Protein AF-X1JS27-F1 (afdb_monomer)

Radius of gyration: 19.27 Å; Cα contacts (8 Å, |Δi|>4): 411; chains: 1; bounding box: 50×34×57 Å

Foldseek 3Di:
DDAAEDDDDDALLPVLVPAAFQAAQEEEEEAADAQDDDPPDPPHARHPDDPVVNLVSLLSNLLSVLGNHHAFAKYKYWFAWDWDWDDDVPDDIDIDTRPVVVSNVVSNVVSPWDWPDKAKEQQDDDDPPPPDFDFDPPDDDTGDDDPRTIITTMIGHHDDDPDDDPVVLPLLDDPPVRVVQLPDSYHHDHADPPDPFPDDGDLVVLLSVCSVGHGAAGEYEYSHCGPVSNSVSCRVSNYHYD

Solvent-accessible surface area (backbone atoms only — not comparable to full-atom values): 14263 Å² total; per-residue (Å²): 129,94,58,57,73,50,88,84,91,75,60,47,79,59,60,54,73,75,53,56,64,55,64,28,42,24,35,52,38,41,68,67,55,80,62,75,58,83,88,85,56,93,88,50,76,22,41,93,60,55,74,64,59,42,51,53,53,48,44,53,44,53,46,50,51,55,48,26,34,26,38,44,25,41,40,36,42,45,44,49,62,43,80,47,71,52,83,51,94,95,52,79,76,47,71,50,74,47,59,46,55,57,55,50,50,53,45,46,44,72,73,56,35,42,79,76,52,61,33,39,38,31,52,65,86,69,79,89,71,64,87,73,77,52,60,44,73,96,54,78,87,52,63,54,85,80,82,64,47,36,34,37,38,34,32,29,37,67,63,74,56,92,68,78,58,78,88,75,49,75,91,57,81,67,58,69,69,59,45,59,64,65,72,42,57,64,42,80,52,66,70,60,79,90,63,94,49,96,83,61,77,32,64,66,58,54,43,53,51,47,61,76,53,47,53,71,70,37,33,37,38,30,83,48,49,82,84,38,54,60,44,55,39,22,56,77,60,41,16,21,20,65

Nearest PDB structures (foldseek):
  2zie-assembly1_B  TM=9.085E-01  e=1.751E-21  Thermus thermophilus
  8s9o-assembly1_B  TM=8.284E-01  e=9.661E-15  Adineta vaga
  8s9m-assembly1_A-2  TM=7.606E-01  e=1.984E-15  Adineta vaga
  8s9n-assembly1_A-2  TM=8.343E-01  e=4.998E-14  Adineta vaga
  8s9o-assembly1_A  TM=7.900E-01  e=4.164E-14  Adineta vaga

Structure (mmCIF, N/CA/C/O backbone):
data_AF-X1JS27-F1
#
_entry.id   AF-X1JS27-F1
#
loop_
_atom_site.group_PDB
_atom_site.id
_atom_site.type_symbol
_atom_site.label_atom_id
_atom_site.label_alt_id
_atom_site.label_comp_id
_atom_site.label_asym_id
_atom_site.label_entity_id
_atom_site.label_seq_id
_atom_site.pdbx_PDB_ins_code
_atom_site.Cartn_x
_atom_site.Cartn_y
_atom_site.Cartn_z
_atom_site.occupancy
_atom_site.B_iso_or_equiv
_atom_site.auth_seq_id
_atom_site.auth_comp_id
_atom_site.auth_asym_id
_atom_site.auth_atom_id
_atom_site.pdbx_PDB_model_num
ATOM 1 N N . MET A 1 1 ? -17.469 14.643 12.486 1.00 64.81 1 MET A N 1
ATOM 2 C CA . MET A 1 1 ? -16.502 14.214 13.523 1.00 64.81 1 MET A CA 1
ATOM 3 C C . MET A 1 1 ? -15.175 14.903 13.212 1.00 64.81 1 MET A C 1
ATOM 5 O O . MET A 1 1 ? -14.890 15.084 12.035 1.00 64.81 1 MET A O 1
ATOM 9 N N . ILE A 1 2 ? -14.395 15.368 14.192 1.00 80.94 2 ILE A N 1
ATOM 10 C CA . ILE A 1 2 ? -13.076 15.959 13.892 1.00 80.94 2 ILE A CA 1
ATOM 11 C C . ILE A 1 2 ? -12.053 14.819 13.845 1.00 80.94 2 ILE A C 1
ATOM 13 O O . ILE A 1 2 ? -11.751 14.226 14.872 1.00 80.94 2 ILE A O 1
ATOM 17 N N . THR A 1 3 ? -11.554 14.494 12.652 1.00 93.50 3 THR A N 1
ATOM 18 C CA . THR A 1 3 ? -10.474 13.513 12.437 1.00 93.50 3 THR A CA 1
ATOM 19 C C . THR A 1 3 ? -9.102 14.168 12.517 1.00 93.50 3 THR A C 1
ATOM 21 O O . THR A 1 3 ? -8.938 15.283 12.010 1.00 93.50 3 THR A O 1
ATOM 24 N N . LYS A 1 4 ? -8.094 13.444 13.001 1.00 96.31 4 LYS A N 1
ATOM 25 C CA . LYS A 1 4 ? -6.694 13.880 12.993 1.00 96.31 4 LYS A CA 1
ATOM 26 C C . LYS A 1 4 ? -5.958 13.324 11.768 1.00 96.31 4 LYS A C 1
ATOM 28 O O . LYS A 1 4 ? -5.965 12.119 11.547 1.00 96.31 4 LYS A O 1
ATOM 33 N N . GLN A 1 5 ? -5.312 14.201 10.999 1.00 97.56 5 GLN A N 1
ATOM 34 C CA . GLN A 1 5 ? -4.371 13.821 9.937 1.00 97.56 5 GLN A CA 1
ATOM 35 C C . GLN A 1 5 ? -2.970 14.226 10.392 1.00 97.56 5 GLN A C 1
ATOM 37 O O . GLN A 1 5 ? -2.737 15.401 10.674 1.00 97.56 5 GLN A O 1
ATOM 42 N N . THR A 1 6 ? -2.071 13.260 10.527 1.00 96.50 6 THR A N 1
ATOM 43 C CA . THR A 1 6 ? -0.691 13.476 10.969 1.00 96.50 6 THR A CA 1
ATOM 44 C C . THR A 1 6 ? 0.223 13.216 9.786 1.00 96.50 6 THR A C 1
ATOM 46 O O . THR A 1 6 ? 0.105 12.177 9.167 1.00 96.50 6 THR A O 1
ATOM 49 N N . HIS A 1 7 ? 1.115 14.149 9.468 1.00 94.62 7 HIS A N 1
ATOM 50 C CA . HIS A 1 7 ? 2.134 13.965 8.438 1.00 94.62 7 HIS A CA 1
ATOM 51 C C . HIS A 1 7 ? 3.502 14.134 9.093 1.00 94.62 7 HIS A C 1
ATOM 53 O O . HIS A 1 7 ? 3.751 15.152 9.744 1.00 94.62 7 HIS A O 1
ATOM 59 N N . LYS A 1 8 ? 4.365 13.128 8.944 1.00 93.75 8 LYS A N 1
ATOM 60 C CA . LYS A 1 8 ? 5.753 13.152 9.411 1.00 93.75 8 LYS A CA 1
ATOM 61 C C . LYS A 1 8 ? 6.694 13.100 8.211 1.00 93.75 8 LYS A C 1
ATOM 63 O O . LYS A 1 8 ? 6.491 12.295 7.310 1.00 93.75 8 LYS A O 1
ATOM 68 N N . ILE A 1 9 ? 7.715 13.953 8.218 1.00 92.62 9 ILE A N 1
ATOM 69 C CA . ILE A 1 9 ? 8.725 14.030 7.157 1.00 92.62 9 ILE A CA 1
ATOM 70 C C . ILE A 1 9 ? 9.995 13.350 7.666 1.00 92.62 9 ILE A C 1
ATOM 72 O O . ILE A 1 9 ? 10.559 13.785 8.669 1.00 92.62 9 ILE A O 1
ATOM 76 N N . GLY A 1 10 ? 10.437 12.294 6.988 1.00 92.06 10 GLY A N 1
ATOM 77 C CA . GLY A 1 10 ? 11.636 11.540 7.348 1.00 92.06 10 GLY A CA 1
ATOM 78 C C . GLY A 1 10 ? 11.621 10.123 6.779 1.00 92.06 10 GLY A C 1
ATOM 79 O O . GLY A 1 10 ? 10.736 9.770 6.003 1.00 92.06 10 GLY A O 1
ATOM 80 N N . ASP A 1 11 ? 12.607 9.320 7.175 1.00 92.00 11 ASP A N 1
ATOM 81 C CA . ASP A 1 11 ? 12.698 7.910 6.792 1.00 92.00 11 ASP A CA 1
ATOM 82 C C . ASP A 1 11 ? 11.665 7.076 7.565 1.00 92.00 11 ASP A C 1
ATOM 84 O O . ASP A 1 11 ? 11.677 7.026 8.800 1.00 92.00 11 ASP A O 1
ATOM 88 N N . SER A 1 12 ? 10.787 6.388 6.837 1.00 93.19 12 SER A N 1
ATOM 89 C CA . SER A 1 12 ? 9.766 5.505 7.404 1.00 93.19 12 SER A CA 1
ATOM 90 C C . SER A 1 12 ? 10.360 4.402 8.285 1.00 93.19 12 SER A C 1
ATOM 92 O O . SER A 1 12 ? 9.751 4.063 9.298 1.00 93.19 12 SER A O 1
ATOM 94 N N . LYS A 1 13 ? 11.581 3.916 8.004 1.00 90.19 13 LYS A N 1
ATOM 95 C CA . LYS A 1 13 ? 12.293 2.941 8.859 1.00 90.19 13 LYS A CA 1
ATOM 96 C C . LYS A 1 13 ? 12.565 3.467 10.271 1.00 90.19 13 LYS A C 1
ATOM 98 O O . LYS A 1 13 ? 12.729 2.682 11.205 1.00 90.19 13 LYS A O 1
ATOM 103 N N . ILE A 1 14 ? 12.643 4.788 10.428 1.00 93.56 14 ILE A N 1
ATOM 104 C CA . ILE A 1 14 ? 12.868 5.459 11.711 1.00 93.56 14 ILE A CA 1
ATOM 105 C C . ILE A 1 14 ? 11.526 5.871 12.313 1.00 93.56 14 ILE A C 1
ATOM 107 O O . ILE A 1 14 ? 11.218 5.510 13.446 1.00 93.56 14 ILE A O 1
ATOM 111 N N . LEU A 1 15 ? 10.704 6.584 11.540 1.00 94.44 15 LEU A N 1
ATOM 112 C CA . LEU A 1 15 ? 9.468 7.199 12.025 1.00 94.44 15 LEU A CA 1
ATOM 113 C C . LEU A 1 15 ? 8.419 6.181 12.481 1.00 94.44 15 LEU A C 1
ATOM 115 O O . LEU A 1 15 ? 7.637 6.474 13.389 1.00 94.44 15 LEU A O 1
ATOM 119 N N . MET A 1 16 ? 8.383 4.995 11.866 1.00 94.06 16 MET A N 1
ATOM 120 C CA . MET A 1 16 ? 7.424 3.956 12.242 1.00 94.06 16 MET A CA 1
ATOM 121 C C . MET A 1 16 ? 7.687 3.381 13.635 1.00 94.06 16 MET A C 1
ATOM 123 O O . MET A 1 16 ? 6.733 2.998 14.304 1.00 94.06 16 MET A O 1
ATOM 127 N N . LYS A 1 17 ? 8.933 3.424 14.124 1.00 92.56 17 LYS A N 1
ATOM 128 C CA . LYS A 1 17 ? 9.298 2.950 15.472 1.00 92.56 17 LYS A CA 1
ATOM 129 C C . LYS A 1 17 ? 8.739 3.825 16.595 1.00 92.56 17 LYS A C 1
ATOM 131 O O . LYS A 1 17 ? 8.756 3.437 17.757 1.00 92.56 17 LYS A O 1
ATOM 136 N N . GLU A 1 18 ? 8.250 5.019 16.262 1.00 94.88 18 GLU A N 1
ATOM 137 C CA . GLU A 1 18 ? 7.558 5.904 17.202 1.00 94.88 18 GLU A CA 1
ATOM 138 C C . GLU A 1 18 ? 6.071 5.552 17.362 1.00 94.88 18 GLU A C 1
ATOM 140 O O . GLU A 1 18 ? 5.393 6.093 18.240 1.00 94.88 18 GLU A O 1
ATOM 145 N N . LEU A 1 19 ? 5.530 4.711 16.476 1.00 96.50 19 LEU A N 1
ATOM 146 C CA . LEU A 1 19 ? 4.152 4.252 16.559 1.00 96.50 19 LEU A CA 1
ATOM 147 C C . LEU A 1 19 ? 4.053 3.130 17.588 1.00 96.50 19 LEU A C 1
ATOM 149 O O . LEU A 1 19 ? 4.952 2.310 17.743 1.00 96.50 19 LEU A O 1
ATOM 153 N N . LYS A 1 20 ? 2.930 3.095 18.303 1.00 97.75 20 LYS A N 1
ATOM 154 C CA . LYS A 1 20 ? 2.650 1.990 19.217 1.00 97.75 20 LYS A CA 1
ATOM 155 C C . LYS A 1 20 ? 2.336 0.738 18.401 1.00 97.75 20 LYS A C 1
ATOM 157 O O . LYS A 1 20 ? 1.687 0.833 17.356 1.00 97.75 20 LYS A O 1
ATOM 162 N N . GLU A 1 21 ? 2.746 -0.419 18.904 1.00 98.00 21 GLU A N 1
ATOM 163 C CA . GLU A 1 21 ? 2.235 -1.697 18.409 1.00 98.00 21 GLU A CA 1
ATOM 164 C C . GLU A 1 21 ? 0.704 -1.706 18.480 1.00 98.00 21 GLU A C 1
ATOM 166 O O . GLU A 1 21 ? 0.130 -1.094 19.385 1.00 98.00 21 GLU A O 1
ATOM 171 N N . GLU A 1 22 ? 0.065 -2.368 17.513 1.00 97.81 22 GLU A N 1
ATOM 172 C CA . GLU A 1 22 ? -1.396 -2.560 17.480 1.00 97.81 22 GLU A CA 1
ATOM 173 C C . GLU A 1 22 ? -2.164 -1.244 17.715 1.00 97.81 22 GLU A C 1
ATOM 175 O O . GLU A 1 22 ? -2.963 -1.087 18.640 1.00 97.81 22 GLU A O 1
ATOM 180 N N . SER A 1 23 ? -1.836 -0.239 16.897 1.00 97.75 23 SER A N 1
ATOM 181 C CA . SER A 1 23 ? -2.433 1.100 16.960 1.00 97.75 23 SER A CA 1
ATOM 182 C C . SER A 1 23 ? -3.079 1.558 15.652 1.00 97.75 23 SER A C 1
ATOM 184 O O . SER A 1 23 ? -3.711 2.620 15.606 1.00 97.75 23 SER A O 1
ATOM 186 N N . VAL A 1 24 ? -2.950 0.761 14.591 1.00 98.19 24 VAL A N 1
ATOM 187 C CA . VAL A 1 24 ? -3.444 1.050 13.244 1.00 98.19 24 VAL A CA 1
ATOM 188 C C . VAL A 1 24 ? -4.429 -0.032 12.815 1.00 98.19 24 VAL A C 1
ATOM 190 O O . VAL A 1 24 ? -4.151 -1.224 12.922 1.00 98.19 24 VAL A O 1
ATOM 193 N N . GLN A 1 25 ? -5.569 0.372 12.253 1.00 98.62 25 GLN A N 1
ATOM 194 C CA . GLN A 1 25 ? -6.628 -0.561 11.855 1.00 98.62 25 GLN A CA 1
ATOM 195 C C . GLN A 1 25 ? -6.620 -0.889 10.359 1.00 98.62 25 GLN A C 1
ATOM 197 O O . GLN A 1 25 ? -7.270 -1.850 9.937 1.00 98.62 25 GLN A O 1
ATOM 202 N N . PHE A 1 26 ? -5.913 -0.107 9.543 1.00 98.88 26 PHE A N 1
ATOM 203 C CA . PHE A 1 26 ? -5.756 -0.369 8.118 1.00 98.88 26 PHE A CA 1
ATOM 204 C C . PHE A 1 26 ? -4.483 0.281 7.563 1.00 98.88 26 PHE A C 1
ATOM 206 O O . PHE A 1 26 ? -4.167 1.417 7.902 1.00 98.88 26 PHE A O 1
ATOM 213 N N . ILE A 1 27 ? -3.769 -0.415 6.677 1.00 98.88 27 ILE A N 1
ATOM 214 C CA . ILE A 1 27 ? -2.614 0.141 5.957 1.00 98.88 27 ILE A CA 1
ATOM 215 C C . ILE A 1 27 ? -2.915 0.119 4.461 1.00 98.88 27 ILE A C 1
ATOM 217 O O . ILE A 1 27 ? -3.288 -0.924 3.918 1.00 98.88 27 ILE A O 1
ATOM 221 N N . VAL A 1 28 ? -2.723 1.249 3.784 1.00 98.69 28 VAL A N 1
ATOM 222 C CA . VAL A 1 28 ? -2.740 1.335 2.319 1.00 98.69 28 VAL A CA 1
ATOM 223 C C . VAL A 1 28 ? -1.575 2.182 1.858 1.00 98.69 28 VAL A C 1
ATOM 225 O O . VAL A 1 28 ? -1.376 3.283 2.355 1.00 98.69 28 VAL A O 1
ATOM 228 N N . THR A 1 29 ? -0.796 1.659 0.918 1.00 97.56 29 THR A N 1
ATOM 229 C CA . THR A 1 29 ? 0.403 2.352 0.455 1.00 97.56 29 THR A CA 1
ATOM 230 C C . THR A 1 29 ? 0.816 1.933 -0.947 1.00 97.56 29 THR A C 1
ATOM 232 O O . THR A 1 29 ? 0.314 0.947 -1.493 1.00 97.56 29 THR A O 1
ATOM 235 N N . SER A 1 30 ? 1.747 2.686 -1.523 1.00 95.75 30 SER A N 1
ATOM 236 C CA . SER A 1 30 ? 2.446 2.366 -2.763 1.00 95.75 30 SER A CA 1
ATOM 237 C C . SER A 1 30 ? 3.929 2.652 -2.546 1.00 95.75 30 SER A C 1
ATOM 239 O O . SER A 1 30 ? 4.293 3.828 -2.499 1.00 95.75 30 SER A O 1
ATOM 241 N N . PRO A 1 31 ? 4.790 1.629 -2.402 1.00 94.75 31 PRO A N 1
ATOM 242 C CA . PRO A 1 31 ? 6.215 1.856 -2.207 1.00 94.75 31 PRO A CA 1
ATOM 243 C C . PRO A 1 31 ? 6.813 2.609 -3.400 1.00 94.75 31 PRO A C 1
ATOM 245 O O . PRO A 1 31 ? 6.273 2.519 -4.508 1.00 94.75 31 PRO A O 1
ATOM 248 N N . PRO A 1 32 ? 7.938 3.321 -3.220 1.00 91.62 32 PRO A N 1
ATOM 249 C CA . PRO A 1 32 ? 8.713 3.801 -4.355 1.00 91.62 32 PRO A CA 1
ATOM 250 C C . PRO A 1 32 ? 9.113 2.598 -5.218 1.00 91.62 32 PRO A C 1
ATOM 252 O O . PRO A 1 32 ? 9.624 1.592 -4.716 1.00 91.62 32 PRO A O 1
ATOM 255 N N . TYR A 1 33 ? 8.809 2.655 -6.514 1.00 88.19 33 TYR A N 1
ATOM 256 C CA . TYR A 1 33 ? 9.071 1.534 -7.417 1.00 88.19 33 TYR A CA 1
ATOM 257 C C . TYR A 1 33 ? 10.560 1.447 -7.725 1.00 88.19 33 TYR A C 1
ATOM 259 O O . TYR A 1 33 ? 11.187 2.460 -8.031 1.00 88.19 33 TYR A O 1
ATOM 267 N N . PHE A 1 34 ? 11.093 0.223 -7.680 1.00 91.12 34 PHE A N 1
ATOM 268 C CA . PHE A 1 34 ? 12.523 -0.042 -7.791 1.00 91.12 34 PHE A CA 1
ATOM 269 C C . PHE A 1 34 ? 13.161 0.577 -9.044 1.00 91.12 34 PHE A C 1
ATOM 271 O O . PHE A 1 34 ? 13.014 0.079 -10.168 1.00 91.12 34 PHE A O 1
ATOM 278 N N . ASP A 1 35 ? 13.920 1.637 -8.795 1.00 86.31 35 ASP A N 1
ATOM 279 C CA . ASP A 1 35 ? 14.808 2.353 -9.698 1.00 86.31 35 ASP A CA 1
ATOM 280 C C . ASP A 1 35 ? 14.091 2.798 -10.988 1.00 86.31 35 ASP A C 1
ATOM 282 O O . ASP A 1 35 ? 14.530 2.571 -12.114 1.00 86.31 35 ASP A O 1
ATOM 286 N N . ILE A 1 36 ? 12.921 3.421 -10.779 1.00 83.31 36 ILE A N 1
ATOM 287 C CA . ILE A 1 36 ? 12.127 4.103 -11.816 1.00 83.31 36 ILE A CA 1
ATOM 288 C C . ILE A 1 36 ? 12.163 5.625 -11.659 1.00 83.31 36 ILE A C 1
ATOM 290 O O . ILE A 1 36 ? 12.294 6.339 -12.652 1.00 83.31 36 ILE A O 1
ATOM 294 N N . VAL A 1 37 ? 11.980 6.136 -10.438 1.00 83.62 37 VAL A N 1
ATOM 295 C CA . VAL A 1 37 ? 11.781 7.570 -10.182 1.00 83.62 37 VAL A CA 1
ATOM 296 C C . VAL A 1 37 ? 12.850 8.078 -9.227 1.00 83.62 37 VAL A C 1
ATOM 298 O O . VAL A 1 37 ? 13.032 7.516 -8.155 1.00 83.62 37 VAL A O 1
ATOM 301 N N . ASN A 1 38 ? 13.508 9.175 -9.604 1.00 87.81 38 ASN A N 1
ATOM 302 C CA . ASN A 1 38 ? 14.370 9.945 -8.714 1.00 87.81 38 ASN A CA 1
ATOM 303 C C . ASN A 1 38 ? 13.564 11.094 -8.087 1.00 87.81 38 ASN A C 1
ATOM 305 O O . ASN A 1 38 ? 13.199 12.043 -8.780 1.00 87.81 38 ASN A O 1
ATOM 309 N N . TYR A 1 39 ? 13.304 11.019 -6.786 1.00 84.25 39 TYR A N 1
ATOM 310 C CA . TYR A 1 39 ? 12.611 12.038 -5.994 1.00 84.25 39 TYR A CA 1
ATOM 311 C C . TYR A 1 39 ? 13.529 13.177 -5.514 1.00 84.25 39 TYR A C 1
ATOM 313 O O . TYR A 1 39 ? 13.054 14.116 -4.880 1.00 84.25 39 TYR A O 1
ATOM 321 N N . GLY A 1 40 ? 14.826 13.136 -5.842 1.00 84.62 40 GLY A N 1
ATOM 322 C CA . GLY A 1 40 ? 15.770 14.229 -5.596 1.00 84.62 40 GLY A CA 1
ATOM 323 C C . GLY A 1 40 ? 16.397 14.254 -4.200 1.00 84.62 40 GLY A C 1
ATOM 324 O O . GLY A 1 40 ? 17.016 15.254 -3.842 1.00 84.62 40 GLY A O 1
ATOM 325 N N . THR A 1 41 ? 16.268 13.181 -3.416 1.00 83.25 41 THR A N 1
ATOM 326 C CA . THR A 1 41 ? 16.913 13.035 -2.102 1.00 83.25 41 THR A CA 1
ATOM 327 C C . THR A 1 41 ? 17.962 11.922 -2.130 1.00 83.25 41 THR A C 1
ATOM 329 O O . THR A 1 41 ? 17.760 10.885 -2.761 1.00 83.25 41 THR A O 1
ATOM 332 N N . ALA A 1 42 ? 19.106 12.151 -1.473 1.00 79.75 42 ALA A N 1
ATOM 333 C CA . ALA A 1 42 ? 20.245 11.226 -1.498 1.00 79.75 42 ALA A CA 1
ATOM 334 C C . ALA A 1 42 ? 19.908 9.860 -0.876 1.00 79.75 42 ALA A C 1
ATOM 336 O O . ALA A 1 42 ? 20.278 8.832 -1.431 1.00 79.75 42 ALA A O 1
ATOM 337 N N . ASP A 1 43 ? 19.137 9.865 0.211 1.00 82.88 43 ASP A N 1
ATOM 338 C CA . ASP A 1 43 ? 18.781 8.666 0.979 1.00 82.88 43 ASP A CA 1
ATOM 339 C C . ASP A 1 43 ? 17.410 8.085 0.580 1.00 82.88 43 ASP A C 1
ATOM 341 O O . ASP A 1 43 ? 16.734 7.442 1.384 1.00 82.88 43 ASP A O 1
ATOM 345 N N . GLN A 1 44 ? 16.934 8.356 -0.641 1.00 87.56 44 GLN A N 1
ATOM 346 C CA . GLN A 1 44 ? 15.659 7.800 -1.098 1.00 87.56 44 GLN A CA 1
ATOM 347 C C . GLN A 1 44 ? 15.738 6.280 -1.275 1.00 87.56 44 GLN A C 1
ATOM 349 O O . GLN A 1 44 ? 16.696 5.744 -1.832 1.00 87.56 44 GLN A O 1
ATOM 354 N N . ILE A 1 45 ? 14.664 5.594 -0.898 1.00 90.88 45 ILE A N 1
ATOM 355 C CA . ILE A 1 45 ? 14.490 4.180 -1.218 1.00 90.88 45 ILE A CA 1
ATOM 356 C C . ILE A 1 45 ? 13.971 4.062 -2.653 1.00 90.88 45 ILE A C 1
ATOM 358 O O . ILE A 1 45 ? 13.081 4.802 -3.072 1.00 90.88 45 ILE A O 1
ATOM 362 N N . GLY A 1 46 ? 14.492 3.096 -3.402 1.00 88.81 46 GLY A N 1
ATOM 363 C CA . GLY A 1 46 ? 14.027 2.758 -4.740 1.00 88.81 46 GLY A CA 1
ATOM 364 C C . GLY A 1 46 ? 14.663 3.568 -5.866 1.00 88.81 46 GLY A C 1
ATOM 365 O O . GLY A 1 46 ? 14.089 3.590 -6.946 1.00 88.81 46 GLY A O 1
ATOM 366 N N . TYR A 1 47 ? 15.826 4.198 -5.677 1.00 90.31 47 TYR A N 1
ATOM 367 C CA . TYR A 1 47 ? 16.604 4.781 -6.781 1.00 90.31 47 TYR A CA 1
ATOM 368 C C . TYR A 1 47 ? 18.106 4.643 -6.527 1.00 90.31 47 TYR A C 1
ATOM 370 O O . TYR A 1 47 ? 18.576 4.969 -5.441 1.00 90.31 47 TYR A O 1
ATOM 378 N N . GLY A 1 48 ? 18.864 4.142 -7.508 1.00 88.88 48 GLY A N 1
ATOM 379 C CA . GLY A 1 48 ? 20.314 3.931 -7.364 1.00 88.88 48 GLY A CA 1
ATOM 380 C C . GLY A 1 48 ? 20.733 2.776 -6.439 1.00 88.88 48 GLY A C 1
ATOM 381 O O . GLY A 1 48 ? 21.926 2.520 -6.304 1.00 88.88 48 GLY A O 1
ATOM 382 N N . GLN A 1 49 ? 19.778 2.062 -5.839 1.00 91.94 49 GLN A N 1
ATOM 383 C CA . GLN A 1 49 ? 20.021 0.857 -5.044 1.00 91.94 49 GLN A CA 1
ATOM 384 C C . GLN A 1 49 ? 20.157 -0.380 -5.939 1.00 91.94 49 GLN A C 1
ATOM 386 O O . GLN A 1 49 ? 19.555 -0.465 -7.0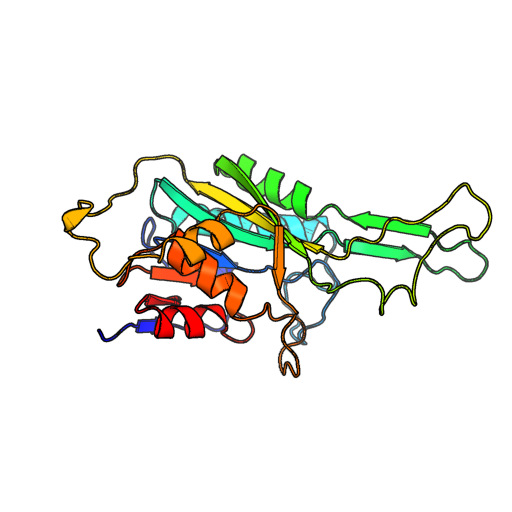14 1.00 91.94 49 GLN A O 1
ATOM 391 N N . SER A 1 50 ? 20.877 -1.394 -5.465 1.00 94.56 50 SER A N 1
ATOM 392 C CA . SER A 1 50 ? 20.706 -2.751 -5.979 1.00 94.56 50 SER A CA 1
ATOM 393 C C . SER A 1 50 ? 19.310 -3.281 -5.629 1.00 94.56 50 SER A C 1
ATOM 395 O O . SER A 1 50 ? 18.661 -2.832 -4.681 1.00 94.56 50 SER A O 1
ATOM 397 N N . LEU A 1 51 ? 18.836 -4.276 -6.387 1.00 94.81 51 LEU A N 1
ATOM 398 C CA . LEU A 1 51 ? 17.536 -4.892 -6.107 1.00 94.81 51 LEU A CA 1
ATOM 399 C C . LEU A 1 51 ? 17.492 -5.490 -4.695 1.00 94.81 51 LEU A C 1
ATOM 401 O O . LEU A 1 51 ? 16.467 -5.386 -4.035 1.00 94.81 51 LEU A O 1
ATOM 405 N N . GLN A 1 52 ? 18.589 -6.090 -4.226 1.00 96.69 52 GLN A N 1
ATOM 406 C CA . GLN A 1 52 ? 18.626 -6.697 -2.897 1.00 96.69 52 GLN A CA 1
ATOM 407 C C . GLN A 1 52 ? 18.510 -5.643 -1.791 1.00 96.69 52 GLN A C 1
ATOM 409 O O . GLN A 1 52 ? 17.666 -5.798 -0.919 1.00 96.69 52 GLN A O 1
ATOM 414 N N . GLU A 1 53 ? 19.267 -4.544 -1.874 1.00 96.12 53 GLU A N 1
ATOM 415 C CA . GLU A 1 53 ? 19.187 -3.445 -0.895 1.00 96.12 53 GLU A CA 1
ATOM 416 C C . GLU A 1 53 ? 17.773 -2.854 -0.821 1.00 96.12 53 GLU A C 1
ATOM 418 O O . GLU A 1 53 ? 17.242 -2.635 0.266 1.00 96.12 53 GLU A O 1
ATOM 423 N N . TYR A 1 54 ? 17.121 -2.669 -1.974 1.00 96.75 54 TYR A N 1
ATOM 424 C CA . TYR A 1 54 ? 15.725 -2.235 -2.021 1.00 96.75 54 TYR A CA 1
ATOM 425 C C . TYR A 1 54 ? 14.784 -3.217 -1.307 1.00 96.75 54 TYR A C 1
ATOM 427 O O . TYR A 1 54 ? 13.913 -2.804 -0.540 1.00 96.75 54 TYR A O 1
ATOM 435 N N . LEU A 1 55 ? 14.935 -4.521 -1.559 1.00 97.69 55 LEU A N 1
ATOM 436 C CA . LEU A 1 55 ? 14.101 -5.548 -0.931 1.00 97.69 55 LEU A CA 1
ATOM 437 C C . LEU A 1 55 ? 14.338 -5.632 0.584 1.00 97.69 55 LEU A C 1
ATOM 439 O O . LEU A 1 55 ? 13.373 -5.824 1.326 1.00 97.69 55 LEU A O 1
ATOM 443 N N . ASP A 1 56 ? 15.573 -5.432 1.042 1.00 97.62 56 ASP A N 1
ATOM 444 C CA . ASP A 1 56 ? 15.926 -5.405 2.464 1.00 97.62 56 ASP A CA 1
ATOM 445 C C . ASP A 1 56 ? 15.291 -4.198 3.177 1.00 97.62 56 ASP A C 1
ATOM 447 O O . ASP A 1 56 ? 14.753 -4.330 4.281 1.00 97.62 56 ASP A O 1
ATOM 451 N N . ASP A 1 57 ? 15.275 -3.028 2.532 1.00 97.12 57 ASP A N 1
ATOM 452 C CA . ASP A 1 57 ? 14.573 -1.843 3.036 1.00 97.12 57 ASP A CA 1
ATOM 453 C C . ASP A 1 57 ? 13.055 -2.063 3.100 1.00 97.12 57 ASP A C 1
ATOM 455 O O . ASP A 1 57 ? 12.413 -1.744 4.107 1.00 97.12 57 ASP A O 1
ATOM 459 N N . MET A 1 58 ? 12.469 -2.656 2.053 1.00 98.06 58 MET A N 1
ATOM 460 C CA . MET A 1 58 ? 11.048 -3.015 2.044 1.00 98.06 58 MET A CA 1
ATOM 461 C C . MET A 1 58 ? 10.711 -4.004 3.163 1.00 98.06 58 MET A C 1
ATOM 463 O O . MET A 1 58 ? 9.697 -3.840 3.840 1.00 98.06 58 MET A O 1
ATOM 467 N N . GLN A 1 59 ? 11.561 -5.004 3.407 1.00 98.50 59 GLN A N 1
ATOM 468 C CA . GLN A 1 59 ? 11.366 -5.959 4.496 1.00 98.50 59 GLN A CA 1
ATOM 469 C C . GLN A 1 59 ? 11.356 -5.279 5.867 1.00 98.50 59 GLN A C 1
ATOM 471 O O . GLN A 1 59 ? 10.493 -5.603 6.686 1.00 98.50 59 GLN A O 1
ATOM 476 N N . GLN A 1 60 ? 12.253 -4.324 6.119 1.00 98.00 60 GLN A N 1
ATOM 477 C CA . GLN A 1 60 ? 12.260 -3.562 7.373 1.00 98.00 60 GLN A CA 1
ATOM 478 C C . GLN A 1 60 ? 10.949 -2.789 7.563 1.00 98.00 60 GLN A C 1
ATOM 480 O O . GLN A 1 60 ? 10.290 -2.936 8.590 1.00 98.00 60 GLN A O 1
ATOM 485 N N . ILE A 1 61 ? 10.512 -2.040 6.548 1.00 98.19 61 ILE A N 1
ATOM 486 C CA . ILE A 1 61 ? 9.287 -1.228 6.627 1.00 98.19 61 ILE A CA 1
ATOM 487 C C . ILE A 1 61 ? 8.040 -2.107 6.776 1.00 98.19 61 ILE A C 1
ATOM 489 O O . ILE A 1 61 ? 7.163 -1.820 7.593 1.00 98.19 61 ILE A O 1
ATOM 493 N N . TYR A 1 62 ? 7.947 -3.208 6.028 1.00 98.62 62 TYR A N 1
ATOM 494 C CA . TYR A 1 62 ? 6.816 -4.131 6.138 1.00 98.62 62 TYR A CA 1
ATOM 495 C C . TYR A 1 62 ? 6.800 -4.893 7.467 1.00 98.62 62 TYR A C 1
ATOM 497 O O . TYR A 1 62 ? 5.725 -5.289 7.920 1.00 98.62 62 TYR A O 1
ATOM 505 N N . THR A 1 63 ? 7.955 -5.068 8.116 1.00 98.62 63 THR A N 1
ATOM 506 C CA . THR A 1 63 ? 8.030 -5.620 9.476 1.00 98.62 63 THR A CA 1
ATOM 507 C C . THR A 1 63 ? 7.413 -4.646 10.474 1.00 98.62 63 THR A C 1
ATOM 509 O O . THR A 1 63 ? 6.544 -5.040 11.245 1.00 98.62 63 THR A O 1
ATOM 512 N N . GLU A 1 64 ? 7.756 -3.359 10.402 1.00 98.50 64 GLU A N 1
ATOM 513 C CA . GLU A 1 64 ? 7.112 -2.339 11.241 1.00 98.50 64 GLU A CA 1
ATOM 514 C C . GLU A 1 64 ? 5.604 -2.244 10.952 1.00 98.50 64 GLU A C 1
ATOM 516 O O . GLU A 1 64 ? 4.797 -2.148 11.875 1.00 98.50 64 GLU A O 1
ATOM 521 N N . CYS A 1 65 ? 5.190 -2.379 9.682 1.00 98.69 65 CYS A N 1
ATOM 522 C CA . CYS A 1 65 ? 3.771 -2.431 9.307 1.00 98.69 65 CYS A CA 1
ATOM 523 C C . CYS A 1 65 ? 3.038 -3.587 10.002 1.00 98.69 65 CYS A C 1
ATOM 525 O O . CYS A 1 65 ? 1.875 -3.443 10.370 1.00 98.69 65 CYS A O 1
ATOM 527 N N . PHE A 1 66 ? 3.692 -4.739 10.172 1.00 98.75 66 PHE A N 1
ATOM 528 C CA . PHE A 1 66 ? 3.117 -5.887 10.871 1.00 98.75 66 PHE A CA 1
ATOM 529 C C . PHE A 1 66 ? 2.896 -5.605 12.358 1.00 98.75 66 PHE A C 1
ATOM 531 O O . PHE A 1 66 ? 1.854 -5.975 12.901 1.00 98.75 66 PHE A O 1
ATOM 538 N N . TRP A 1 67 ? 3.849 -4.939 13.010 1.00 98.31 67 TRP A N 1
ATOM 539 C CA . TRP A 1 67 ? 3.784 -4.648 14.441 1.00 98.31 67 TRP A CA 1
ATOM 540 C C . TRP A 1 67 ? 2.732 -3.596 14.784 1.00 98.31 67 TRP A C 1
ATOM 542 O O . TRP A 1 67 ? 1.935 -3.796 15.701 1.00 98.31 67 TRP A O 1
ATOM 552 N N . VAL A 1 68 ? 2.668 -2.507 14.016 1.00 98.56 68 VAL A N 1
ATOM 553 C CA . VAL A 1 68 ? 1.724 -1.407 14.281 1.00 98.56 68 VAL A CA 1
ATOM 554 C C . VAL A 1 68 ? 0.278 -1.748 13.914 1.00 98.56 68 VAL A C 1
ATOM 556 O O . VAL A 1 68 ? -0.642 -1.111 14.423 1.00 98.56 68 VAL A O 1
ATOM 559 N N . LEU A 1 69 ? 0.056 -2.726 13.030 1.00 98.81 69 LEU A N 1
ATOM 560 C CA . LEU A 1 69 ? -1.278 -3.139 12.598 1.00 98.81 69 LEU A CA 1
ATOM 561 C C . LEU A 1 69 ? -1.950 -4.026 13.653 1.00 98.81 69 LEU A C 1
ATOM 563 O O . LEU A 1 69 ? -1.347 -4.980 14.148 1.00 98.81 69 LEU A O 1
ATOM 567 N N . ASP A 1 70 ? -3.224 -3.774 13.941 1.00 98.44 70 ASP A N 1
ATOM 568 C CA . ASP A 1 70 ? -4.003 -4.625 14.843 1.00 98.44 70 ASP A CA 1
ATOM 569 C C . ASP A 1 70 ? -4.168 -6.055 14.282 1.00 98.44 70 ASP A C 1
ATOM 571 O O . ASP A 1 70 ? -4.295 -6.256 13.062 1.00 98.44 70 ASP A O 1
ATOM 575 N N . PRO A 1 71 ? -4.251 -7.079 15.149 1.00 98.62 71 PRO A N 1
ATOM 576 C CA . PRO A 1 71 ? -4.571 -8.443 14.746 1.00 98.62 71 PRO A CA 1
ATOM 577 C C . PRO A 1 71 ? -5.867 -8.523 13.931 1.00 98.62 71 PRO A C 1
ATOM 579 O O . PRO A 1 71 ? -6.845 -7.822 14.180 1.00 98.62 71 PRO A O 1
ATOM 582 N N . GLY A 1 72 ? -5.891 -9.375 12.906 1.00 98.44 72 GLY A N 1
ATOM 583 C CA . GLY A 1 72 ? -7.056 -9.562 12.037 1.00 98.44 72 GLY A CA 1
ATOM 584 C C . GLY A 1 72 ? -7.338 -8.421 11.050 1.00 98.44 72 GLY A C 1
ATOM 585 O O . GLY A 1 72 ? -8.219 -8.569 10.192 1.00 98.44 72 GLY A O 1
ATOM 586 N N . ARG A 1 73 ? -6.599 -7.306 11.121 1.00 98.62 73 ARG A N 1
ATOM 587 C CA . ARG A 1 73 ? -6.704 -6.186 10.178 1.00 98.62 73 ARG A CA 1
ATOM 588 C C . ARG A 1 73 ? -5.857 -6.399 8.927 1.00 98.62 73 ARG A C 1
ATOM 590 O O . ARG A 1 73 ? -5.158 -7.406 8.777 1.00 98.62 73 ARG A O 1
ATOM 597 N N . ARG A 1 74 ? -6.007 -5.485 7.965 1.00 98.69 74 ARG A N 1
ATOM 598 C CA . ARG A 1 74 ? -5.502 -5.650 6.598 1.00 98.69 74 ARG A CA 1
ATOM 599 C C . ARG A 1 74 ? -4.477 -4.596 6.211 1.00 98.69 74 ARG A C 1
ATOM 601 O O . ARG A 1 74 ? -4.564 -3.444 6.625 1.00 98.69 74 ARG A O 1
ATOM 608 N N . MET A 1 75 ? -3.572 -5.014 5.336 1.00 98.88 75 MET A N 1
ATOM 609 C CA . MET A 1 75 ? -2.624 -4.156 4.639 1.00 98.88 75 MET A CA 1
ATOM 610 C C . MET A 1 75 ? -2.809 -4.339 3.133 1.00 98.88 75 MET A C 1
ATOM 612 O O . MET A 1 75 ? -2.903 -5.469 2.650 1.00 98.88 75 MET A O 1
ATOM 616 N N . CYS A 1 76 ? -2.880 -3.232 2.401 1.00 98.88 76 CYS A N 1
ATOM 617 C CA . CYS A 1 76 ? -2.957 -3.196 0.947 1.00 98.88 76 CYS A CA 1
ATOM 618 C C . CYS A 1 76 ? -1.730 -2.485 0.371 1.00 98.88 76 CYS A C 1
ATOM 620 O O . CYS A 1 76 ? -1.454 -1.343 0.733 1.00 98.88 76 CYS A O 1
ATOM 622 N N . ILE A 1 77 ? -1.021 -3.143 -0.546 1.00 98.69 77 ILE A N 1
ATOM 623 C CA . ILE A 1 77 ? 0.159 -2.580 -1.216 1.00 98.69 77 ILE A CA 1
ATOM 624 C C . ILE A 1 77 ? -0.132 -2.471 -2.710 1.00 98.69 77 ILE A C 1
ATOM 626 O O . ILE A 1 77 ? -0.397 -3.482 -3.362 1.00 98.69 77 ILE A O 1
ATOM 630 N N . VAL A 1 78 ? -0.081 -1.253 -3.248 1.00 97.69 78 VAL A N 1
ATOM 631 C CA . VAL A 1 78 ? -0.212 -0.974 -4.682 1.00 97.69 78 VAL A CA 1
ATOM 632 C C . VAL A 1 78 ? 1.174 -1.036 -5.322 1.00 97.69 78 VAL A C 1
ATOM 634 O O . VAL A 1 78 ? 2.012 -0.174 -5.078 1.00 97.69 78 VAL A O 1
ATOM 637 N N . ILE A 1 79 ? 1.437 -2.058 -6.132 1.00 96.00 79 ILE A N 1
ATOM 638 C CA . ILE A 1 79 ? 2.752 -2.283 -6.743 1.00 96.00 79 ILE A CA 1
ATOM 639 C C . ILE A 1 79 ? 2.633 -2.917 -8.131 1.00 96.00 79 ILE A C 1
ATOM 641 O O . ILE A 1 79 ? 1.712 -3.691 -8.399 1.00 96.00 79 ILE A O 1
ATOM 645 N N . ALA A 1 80 ? 3.575 -2.599 -9.015 1.00 92.75 80 ALA A N 1
ATOM 646 C CA . ALA A 1 80 ? 3.661 -3.144 -10.364 1.00 92.75 80 ALA A CA 1
ATOM 647 C C . ALA A 1 80 ? 4.945 -3.953 -10.549 1.00 92.75 80 ALA A C 1
ATOM 649 O O . ALA A 1 80 ? 5.966 -3.658 -9.929 1.00 92.75 80 ALA A O 1
ATOM 650 N N . ASP A 1 81 ? 4.912 -4.928 -11.453 1.00 92.75 81 ASP A N 1
ATOM 651 C CA . ASP A 1 81 ? 6.145 -5.534 -11.947 1.00 92.75 81 ASP A CA 1
ATOM 652 C C . ASP A 1 81 ? 6.846 -4.562 -12.901 1.00 92.75 81 ASP A C 1
ATOM 654 O O . ASP A 1 81 ? 6.209 -3.864 -13.697 1.00 92.75 81 ASP A O 1
ATOM 658 N N . ILE A 1 82 ? 8.174 -4.515 -12.829 1.00 89.00 82 ILE A N 1
ATOM 659 C CA . ILE A 1 82 ? 8.963 -3.499 -13.529 1.00 89.00 82 ILE A CA 1
ATOM 660 C C . ILE A 1 82 ? 9.556 -4.091 -14.791 1.00 89.00 82 ILE A C 1
ATOM 662 O O . ILE A 1 82 ? 10.299 -5.067 -14.742 1.00 89.00 82 ILE A O 1
ATOM 666 N N . THR A 1 83 ? 9.267 -3.474 -15.934 1.00 84.62 83 THR A N 1
ATOM 667 C CA . THR A 1 83 ? 9.940 -3.828 -17.186 1.00 84.62 83 THR A CA 1
ATOM 668 C C . THR A 1 83 ? 11.316 -3.176 -17.220 1.00 84.62 83 THR A C 1
ATOM 670 O O . THR A 1 83 ? 11.427 -1.955 -17.140 1.00 84.62 83 THR A O 1
ATOM 673 N N . ARG A 1 84 ? 12.366 -3.983 -17.375 1.00 81.81 84 ARG A N 1
ATOM 674 C CA . ARG A 1 84 ? 13.730 -3.519 -17.631 1.00 81.81 84 ARG A CA 1
ATOM 675 C C . ARG A 1 84 ? 14.115 -3.849 -19.055 1.00 81.81 84 ARG A C 1
ATOM 677 O O . ARG A 1 84 ? 14.067 -5.005 -19.460 1.00 81.81 84 ARG A O 1
ATOM 684 N N . THR A 1 85 ? 14.532 -2.831 -19.791 1.00 74.12 85 THR A N 1
ATOM 685 C CA . THR A 1 85 ? 15.114 -2.973 -21.124 1.00 74.12 85 THR A CA 1
ATOM 686 C C . THR A 1 85 ? 16.592 -2.646 -21.042 1.00 74.12 85 THR A C 1
ATOM 688 O O . THR A 1 85 ? 16.951 -1.557 -20.594 1.00 74.12 85 THR A O 1
ATOM 691 N N . LYS A 1 86 ? 17.450 -3.566 -21.480 1.00 64.19 86 LYS A N 1
ATOM 692 C CA . LYS A 1 86 ? 18.855 -3.253 -21.732 1.00 64.19 86 LYS A CA 1
ATOM 693 C C . LYS A 1 86 ? 18.993 -2.816 -23.182 1.00 64.19 86 LYS A C 1
ATOM 695 O O . LYS A 1 86 ? 18.629 -3.563 -24.090 1.00 64.19 86 LYS A O 1
ATOM 700 N N . TRP A 1 87 ? 19.486 -1.597 -23.351 1.00 56.31 87 TRP A N 1
ATOM 701 C CA . TRP A 1 87 ? 19.944 -1.073 -24.627 1.00 56.31 87 TRP A CA 1
ATOM 702 C C . TRP A 1 87 ? 21.468 -1.104 -24.618 1.00 56.31 87 TRP A C 1
ATOM 704 O O . TRP A 1 87 ? 22.093 -0.514 -23.737 1.00 56.31 87 TRP A O 1
ATOM 714 N N . SER A 1 88 ? 22.046 -1.784 -25.596 1.00 56.72 88 SER A N 1
ATOM 715 C CA . SER A 1 88 ? 23.483 -1.819 -25.855 1.00 56.72 88 SER A CA 1
ATOM 716 C C . SER A 1 88 ? 23.677 -1.577 -27.347 1.00 56.72 88 SER A C 1
ATOM 718 O O . SER A 1 88 ? 22.997 -2.181 -28.178 1.00 56.72 88 SER A O 1
ATOM 720 N N . GLU A 1 89 ? 24.568 -0.650 -27.697 1.00 49.88 89 GLU A N 1
ATOM 721 C CA . GLU A 1 89 ? 24.866 -0.334 -29.092 1.00 49.88 89 GLU A CA 1
ATOM 722 C C . GLU A 1 89 ? 25.402 -1.590 -29.800 1.00 49.88 89 GLU A C 1
ATOM 724 O O . GLU A 1 89 ? 26.373 -2.198 -29.359 1.00 49.88 89 GLU A O 1
ATOM 729 N N . GLY A 1 90 ? 24.722 -2.022 -30.866 1.00 57.38 90 GLY A N 1
ATOM 730 C CA . GLY A 1 90 ? 25.064 -3.241 -31.609 1.00 57.38 90 GLY A CA 1
ATOM 731 C C . GLY A 1 90 ? 24.471 -4.551 -31.067 1.00 57.38 90 GLY A C 1
ATOM 732 O O . GLY A 1 90 ? 24.595 -5.578 -31.735 1.00 57.38 90 GLY A O 1
ATOM 733 N N . GLU A 1 91 ? 23.775 -4.542 -29.925 1.00 59.12 91 GLU A N 1
ATOM 734 C CA . GLU A 1 91 ? 23.080 -5.720 -29.388 1.00 59.12 91 GLU A CA 1
ATOM 735 C C . GLU A 1 91 ? 21.563 -5.653 -29.616 1.00 59.12 91 GLU A C 1
ATOM 737 O O . GLU A 1 91 ? 20.960 -4.592 -29.786 1.00 59.12 91 GLU A O 1
ATOM 742 N N . ARG A 1 92 ? 20.904 -6.819 -29.624 1.00 60.09 92 ARG A N 1
ATOM 743 C CA . ARG A 1 92 ? 19.437 -6.866 -29.632 1.00 60.09 92 ARG A CA 1
ATOM 744 C C . ARG A 1 92 ? 18.918 -6.365 -28.288 1.00 60.09 92 ARG A C 1
ATOM 746 O O . ARG A 1 92 ? 19.326 -6.881 -27.252 1.00 60.09 92 ARG A O 1
ATOM 753 N N . ASN A 1 93 ? 17.941 -5.459 -28.319 1.00 65.00 93 ASN A N 1
ATOM 754 C CA . ASN A 1 93 ? 17.193 -5.074 -27.123 1.00 65.00 93 ASN A CA 1
ATOM 755 C C . ASN A 1 93 ? 16.635 -6.312 -26.427 1.00 65.00 93 ASN A C 1
ATOM 757 O O . ASN A 1 93 ? 15.788 -7.019 -26.978 1.00 65.00 93 ASN A O 1
ATOM 761 N N . THR A 1 94 ? 17.101 -6.550 -25.206 1.00 68.69 94 THR A N 1
ATOM 762 C CA . THR A 1 94 ? 16.559 -7.587 -24.333 1.00 68.69 94 THR A CA 1
ATOM 763 C C . THR A 1 94 ? 15.754 -6.921 -23.229 1.00 68.69 94 THR A C 1
ATOM 765 O O . THR A 1 94 ? 16.202 -5.976 -22.575 1.00 68.69 94 THR A O 1
ATOM 768 N N . GLY A 1 95 ? 14.517 -7.386 -23.069 1.00 77.62 95 GLY A N 1
ATOM 769 C CA . GLY A 1 95 ? 13.607 -6.955 -22.021 1.00 77.62 95 GLY A CA 1
ATOM 770 C C . GLY A 1 95 ? 13.337 -8.105 -21.064 1.00 77.62 95 GLY A C 1
ATOM 771 O O . GLY A 1 95 ? 13.162 -9.240 -21.504 1.00 77.62 95 GLY A O 1
ATOM 772 N N . TYR A 1 96 ? 13.266 -7.824 -19.770 1.00 84.56 96 TYR A N 1
ATOM 773 C CA . TYR A 1 96 ? 12.747 -8.763 -18.778 1.00 84.56 96 TYR A CA 1
ATOM 774 C C . TYR A 1 96 ? 11.911 -8.022 -17.734 1.00 84.56 96 TYR A C 1
ATOM 776 O O . TYR A 1 96 ? 11.989 -6.798 -17.605 1.00 84.56 96 TYR A O 1
ATOM 784 N N . LEU A 1 97 ? 11.078 -8.768 -17.013 1.00 87.94 97 LEU A N 1
ATOM 785 C CA . LEU A 1 97 ? 10.292 -8.248 -15.901 1.00 87.94 97 LEU A CA 1
ATOM 786 C C . LEU A 1 97 ? 10.998 -8.556 -14.583 1.00 87.94 97 LEU A C 1
ATOM 788 O O . LEU A 1 97 ? 11.450 -9.678 -14.365 1.00 87.94 97 LEU A O 1
ATOM 792 N N . ILE A 1 98 ? 11.057 -7.565 -13.701 1.00 92.62 98 ILE A N 1
ATOM 793 C CA . ILE A 1 98 ? 11.359 -7.752 -12.285 1.00 92.62 98 ILE A CA 1
ATOM 794 C C . ILE A 1 98 ? 10.016 -7.976 -11.576 1.00 92.62 98 ILE A C 1
ATOM 796 O O . ILE A 1 98 ? 9.209 -7.037 -11.532 1.00 92.62 98 ILE A O 1
ATOM 800 N N . PRO A 1 99 ? 9.754 -9.179 -11.032 1.00 95.56 99 PRO A N 1
ATOM 801 C CA . PRO A 1 99 ? 8.471 -9.530 -10.432 1.00 95.56 99 PRO A CA 1
ATOM 802 C C . PRO A 1 99 ? 8.364 -8.975 -9.003 1.00 95.56 99 PRO A C 1
ATOM 804 O O . PRO A 1 99 ? 8.370 -9.715 -8.016 1.00 95.56 99 PRO A O 1
ATOM 807 N N . LEU A 1 100 ? 8.306 -7.646 -8.868 1.00 96.25 100 LEU A N 1
ATOM 808 C CA . LEU A 1 100 ? 8.198 -6.986 -7.563 1.00 96.25 100 LEU A CA 1
ATOM 809 C C . LEU A 1 100 ? 6.957 -7.435 -6.787 1.00 96.25 100 LEU A C 1
ATOM 811 O O . LEU A 1 100 ? 6.998 -7.476 -5.556 1.00 96.25 100 LEU A O 1
ATOM 815 N N . THR A 1 101 ? 5.871 -7.797 -7.476 1.00 97.44 101 THR A N 1
ATOM 816 C CA . THR A 1 101 ? 4.670 -8.328 -6.820 1.00 97.44 101 THR A CA 1
ATOM 817 C C . THR A 1 101 ? 4.954 -9.644 -6.086 1.00 97.44 101 THR A C 1
ATOM 819 O O . THR A 1 101 ? 4.493 -9.836 -4.955 1.00 97.44 101 THR A O 1
ATOM 822 N N . ASP A 1 102 ? 5.769 -10.518 -6.676 1.00 98.19 102 ASP A N 1
ATOM 823 C CA . ASP A 1 102 ? 6.134 -11.813 -6.101 1.00 98.19 102 ASP A CA 1
ATOM 824 C C . ASP A 1 102 ? 7.139 -11.656 -4.959 1.00 98.19 102 ASP A C 1
ATOM 826 O O . ASP A 1 102 ? 6.957 -12.252 -3.894 1.00 98.19 102 ASP A O 1
ATOM 830 N N . TYR A 1 103 ? 8.156 -10.801 -5.126 1.00 98.44 103 TYR A N 1
ATOM 831 C CA . TYR A 1 103 ? 9.097 -10.492 -4.044 1.00 98.44 103 TYR A CA 1
ATOM 832 C C . TYR A 1 103 ? 8.390 -9.872 -2.839 1.00 98.44 103 TYR A C 1
ATOM 834 O O . TYR A 1 103 ? 8.601 -10.318 -1.714 1.00 98.44 103 TYR A O 1
ATOM 842 N N . THR A 1 104 ? 7.484 -8.919 -3.071 1.00 98.62 104 THR A N 1
ATOM 843 C CA . THR A 1 104 ? 6.675 -8.308 -2.006 1.00 98.62 104 THR A CA 1
ATOM 844 C C . THR A 1 104 ? 5.830 -9.355 -1.286 1.00 98.62 104 THR A C 1
ATOM 846 O O . THR A 1 104 ? 5.826 -9.408 -0.058 1.00 98.62 104 THR A O 1
ATOM 849 N N . THR A 1 105 ? 5.170 -10.247 -2.034 1.00 98.75 105 THR A N 1
ATOM 850 C CA . THR A 1 105 ? 4.368 -11.334 -1.449 1.00 98.75 105 THR A CA 1
ATOM 851 C C . THR A 1 105 ? 5.227 -12.265 -0.594 1.00 98.75 105 THR A C 1
ATOM 853 O O . THR A 1 105 ? 4.834 -12.619 0.520 1.00 98.75 105 THR A O 1
ATOM 856 N N . LYS A 1 106 ? 6.422 -12.630 -1.073 1.00 98.75 106 LYS A N 1
ATOM 857 C CA . LYS A 1 106 ? 7.374 -13.463 -0.328 1.00 98.75 106 LYS A CA 1
ATOM 858 C C . LYS A 1 106 ? 7.837 -12.783 0.962 1.00 98.75 106 LYS A C 1
ATOM 860 O O . LYS A 1 106 ? 7.823 -13.420 2.011 1.00 98.75 106 LYS A O 1
ATOM 865 N N . ILE A 1 107 ? 8.186 -11.498 0.902 1.00 98.81 107 ILE A N 1
ATOM 866 C CA . ILE A 1 107 ? 8.583 -10.714 2.078 1.00 98.81 107 ILE A CA 1
ATOM 867 C C . ILE A 1 107 ? 7.442 -10.680 3.099 1.00 98.81 107 ILE A C 1
ATOM 869 O O . ILE A 1 107 ? 7.617 -11.156 4.220 1.00 98.81 107 ILE A O 1
ATOM 873 N N . CYS A 1 108 ? 6.252 -10.204 2.717 1.00 98.88 108 CYS A N 1
ATOM 874 C CA . CYS A 1 108 ? 5.124 -10.079 3.642 1.00 98.88 108 CYS A CA 1
ATOM 875 C C . CYS A 1 108 ? 4.727 -11.423 4.276 1.00 98.88 108 CYS A C 1
ATOM 877 O O . CYS A 1 108 ? 4.467 -11.483 5.478 1.00 98.88 108 CYS A O 1
ATOM 879 N N . THR A 1 109 ? 4.707 -12.511 3.500 1.00 98.75 109 THR A N 1
ATOM 880 C CA . THR A 1 109 ? 4.381 -13.844 4.038 1.00 98.75 109 THR A CA 1
ATOM 881 C C . THR A 1 109 ? 5.464 -14.388 4.968 1.00 98.75 109 THR A C 1
ATOM 883 O O . THR A 1 109 ? 5.121 -15.005 5.972 1.00 98.75 109 THR A O 1
ATOM 886 N N . SER A 1 110 ? 6.746 -14.101 4.710 1.00 98.75 110 SER A N 1
ATOM 887 C CA . SER A 1 110 ? 7.845 -14.461 5.620 1.00 98.75 110 SER A CA 1
ATOM 888 C C . SER A 1 110 ? 7.807 -13.706 6.955 1.00 98.75 110 SER A C 1
ATOM 890 O O . SER A 1 110 ? 8.182 -14.271 7.977 1.00 98.75 110 SER A O 1
ATOM 892 N N . ILE A 1 111 ? 7.296 -12.468 6.962 1.00 98.81 111 ILE A N 1
ATOM 893 C CA . ILE A 1 111 ? 7.083 -11.664 8.179 1.00 98.81 111 ILE A CA 1
ATOM 894 C C . ILE A 1 111 ? 5.944 -12.238 9.039 1.00 98.81 111 ILE A C 1
ATOM 896 O O . ILE A 1 111 ? 5.960 -12.106 10.258 1.00 98.81 111 ILE A O 1
ATOM 900 N N . GLY A 1 112 ? 4.961 -12.897 8.417 1.00 98.81 112 GLY A N 1
ATOM 901 C CA . GLY A 1 112 ? 3.825 -13.518 9.107 1.00 98.81 112 GLY A CA 1
ATOM 902 C C . GLY A 1 112 ? 2.453 -13.060 8.613 1.00 98.81 112 GLY A C 1
ATOM 903 O O . GLY A 1 112 ? 1.430 -13.519 9.127 1.00 98.81 112 GLY A O 1
ATOM 904 N N . PHE A 1 113 ? 2.383 -12.179 7.610 1.00 98.88 113 PHE A N 1
ATOM 905 C CA . PHE A 1 113 ? 1.110 -11.835 6.980 1.00 98.88 113 PHE A CA 1
ATOM 906 C C . PHE A 1 113 ? 0.521 -13.018 6.201 1.00 98.88 113 PHE A C 1
ATOM 908 O O . PHE A 1 113 ? 1.219 -13.777 5.533 1.00 98.88 113 PHE A O 1
ATOM 915 N N . GLN A 1 114 ? -0.806 -13.115 6.193 1.00 98.88 114 GLN A N 1
ATOM 916 C CA . GLN A 1 114 ? -1.550 -14.024 5.326 1.00 98.88 114 GLN A CA 1
ATOM 917 C C . GLN A 1 114 ? -1.933 -13.308 4.033 1.00 98.88 114 GLN A C 1
ATOM 919 O O . GLN A 1 114 ? -2.636 -12.296 4.070 1.00 98.88 114 GLN A O 1
ATOM 924 N N . PHE A 1 115 ? -1.505 -13.839 2.889 1.00 98.75 115 PHE A N 1
ATOM 925 C CA . PHE A 1 115 ? -1.921 -13.334 1.584 1.00 98.75 115 PHE A CA 1
ATOM 926 C C . PHE A 1 115 ? -3.373 -13.732 1.296 1.00 98.75 115 PHE A C 1
ATOM 928 O O .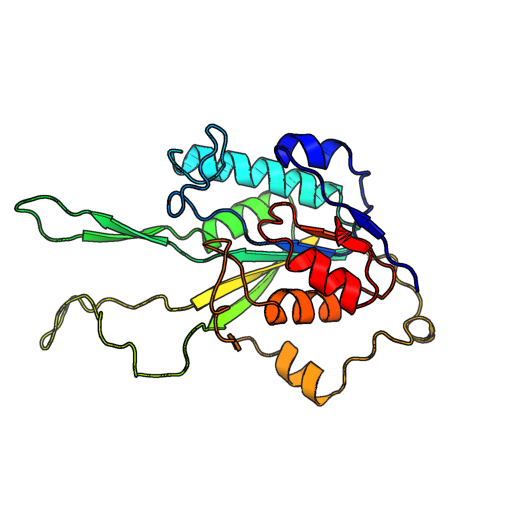 PHE A 1 115 ? -3.719 -14.911 1.341 1.00 98.75 115 PHE A O 1
ATOM 935 N N . LEU A 1 116 ? -4.228 -12.747 1.012 1.00 98.38 116 LEU A N 1
ATOM 936 C CA . LEU A 1 116 ? -5.650 -12.964 0.722 1.00 98.38 116 LEU A CA 1
ATOM 937 C C . LEU A 1 116 ? -5.968 -12.933 -0.777 1.00 98.38 116 LEU A C 1
ATOM 939 O O . LEU A 1 116 ? -7.050 -13.354 -1.179 1.00 98.38 116 LEU A O 1
ATOM 943 N N . GLY A 1 117 ? -5.051 -12.425 -1.597 1.00 97.69 117 GLY A N 1
ATOM 944 C CA . GLY A 1 117 ? -5.240 -12.266 -3.033 1.00 97.69 117 GLY A CA 1
ATOM 945 C C . GLY A 1 117 ? -4.813 -10.887 -3.520 1.00 97.69 117 GLY A C 1
ATOM 946 O O . GLY A 1 117 ? -4.180 -10.111 -2.801 1.00 97.69 117 GLY A O 1
ATOM 947 N N . ARG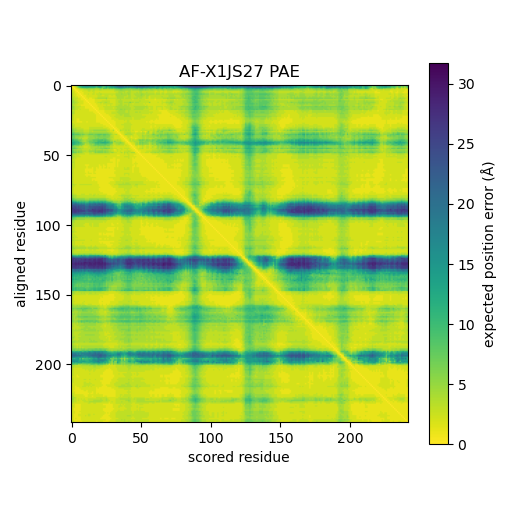 A 1 118 ? -5.158 -10.586 -4.772 1.00 97.69 118 ARG A N 1
ATOM 948 C CA . ARG A 1 118 ? -4.843 -9.306 -5.405 1.00 97.69 118 ARG A CA 1
ATOM 949 C C . ARG A 1 118 ? -6.006 -8.793 -6.241 1.00 97.69 118 ARG A C 1
ATOM 951 O O . ARG A 1 118 ? -6.729 -9.586 -6.841 1.00 97.69 118 ARG A O 1
ATOM 958 N N . ILE A 1 119 ? -6.140 -7.474 -6.304 1.00 98.31 119 ILE A N 1
ATOM 959 C CA . ILE A 1 119 ? -6.975 -6.788 -7.293 1.00 98.31 119 ILE A CA 1
ATOM 960 C C . ILE A 1 119 ? -6.057 -6.294 -8.408 1.00 98.31 119 ILE A C 1
ATOM 962 O O . ILE A 1 119 ? -4.996 -5.732 -8.140 1.00 98.31 119 ILE A O 1
ATOM 966 N N . ILE A 1 120 ? -6.467 -6.488 -9.657 1.00 96.44 120 ILE A N 1
ATOM 967 C CA . ILE A 1 120 ? -5.781 -5.947 -10.827 1.00 96.44 120 ILE A CA 1
ATOM 968 C C . ILE A 1 120 ? -6.327 -4.549 -11.098 1.00 96.44 120 ILE A C 1
ATOM 970 O O . ILE A 1 120 ? -7.464 -4.388 -11.550 1.00 96.44 120 ILE A O 1
ATOM 974 N N . TRP A 1 121 ? -5.514 -3.530 -10.844 1.00 94.75 121 TRP A N 1
ATOM 975 C CA . TRP A 1 121 ? -5.819 -2.169 -11.252 1.00 94.75 121 TRP A CA 1
ATOM 976 C C . TRP A 1 121 ? -5.397 -1.974 -12.709 1.00 94.75 121 TRP A C 1
ATOM 978 O O . TRP A 1 121 ? -4.229 -1.774 -13.036 1.00 94.75 121 TRP A O 1
ATOM 988 N N . ASN A 1 122 ? -6.376 -2.045 -13.606 1.00 90.31 122 ASN A N 1
ATOM 989 C CA . ASN A 1 122 ? -6.186 -1.796 -15.023 1.00 90.31 122 ASN A CA 1
ATOM 990 C C . ASN A 1 122 ? -6.283 -0.289 -15.301 1.00 90.31 122 ASN A C 1
ATOM 992 O O . A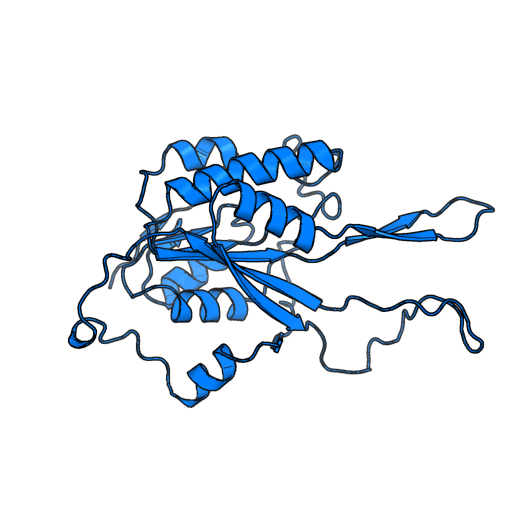SN A 1 122 ? -7.344 0.321 -15.135 1.00 90.31 122 ASN A O 1
ATOM 996 N N . ARG A 1 123 ? -5.167 0.291 -15.751 1.00 80.94 123 ARG A N 1
ATOM 997 C CA . ARG A 1 123 ? -5.009 1.734 -15.987 1.00 80.94 123 ARG A CA 1
ATOM 998 C C . ARG A 1 123 ? -5.591 2.201 -17.328 1.00 80.94 123 ARG A C 1
ATOM 1000 O O . ARG A 1 123 ? -5.542 3.391 -17.630 1.00 80.94 123 ARG A O 1
ATOM 1007 N N . VAL A 1 124 ? -6.118 1.287 -18.147 1.00 71.44 124 VAL A N 1
ATOM 1008 C CA . VAL A 1 124 ? -6.416 1.527 -19.564 1.00 71.44 124 VAL A CA 1
ATOM 1009 C C . VAL A 1 124 ? -7.906 1.378 -19.881 1.00 71.44 124 VAL A C 1
ATOM 1011 O O . VAL A 1 124 ? -8.563 0.403 -19.507 1.00 71.44 124 VAL A O 1
ATOM 1014 N N . ILE A 1 125 ? -8.424 2.320 -20.676 1.00 58.75 125 ILE A N 1
ATOM 1015 C CA . ILE A 1 125 ? -9.704 2.201 -21.387 1.00 58.75 125 ILE A CA 1
ATOM 1016 C C . ILE A 1 125 ? -9.406 1.907 -22.867 1.00 58.75 125 ILE A C 1
ATOM 1018 O O . ILE A 1 125 ? -9.428 2.813 -23.689 1.00 58.75 125 ILE A O 1
ATOM 1022 N N . ALA A 1 126 ? -9.111 0.644 -23.193 1.00 53.22 126 ALA A N 1
ATOM 1023 C CA . ALA A 1 126 ? -9.028 0.074 -24.551 1.00 53.22 126 ALA A CA 1
ATOM 1024 C C . ALA A 1 126 ? -8.252 0.909 -25.631 1.00 53.22 126 ALA A C 1
ATOM 1026 O O . ALA A 1 126 ? -7.522 1.846 -25.322 1.00 53.22 126 ALA A O 1
ATOM 1027 N N . PRO A 1 127 ? -8.240 0.506 -26.917 1.00 50.28 127 PRO A N 1
ATOM 1028 C CA . PRO A 1 127 ? -7.037 0.266 -27.726 1.00 50.28 127 PRO A CA 1
ATOM 1029 C C . PRO A 1 127 ? -6.309 1.509 -28.284 1.00 50.28 127 PRO A C 1
ATOM 1031 O O . PRO A 1 127 ? -5.392 1.370 -29.095 1.00 50.28 127 PRO A O 1
ATOM 1034 N N . LYS A 1 128 ? -6.654 2.732 -27.858 1.00 47.16 128 LYS A N 1
ATOM 1035 C CA . LYS A 1 128 ? -6.057 3.982 -28.379 1.00 47.16 128 LYS A CA 1
ATOM 1036 C C . LYS A 1 128 ? -4.549 4.121 -28.084 1.00 47.16 128 LYS A C 1
ATOM 1038 O O . LYS A 1 128 ? -3.890 4.960 -28.693 1.00 47.16 128 LYS A O 1
ATOM 1043 N N . TYR A 1 129 ? -3.998 3.262 -27.219 1.00 48.59 129 TYR A N 1
ATOM 1044 C CA . TYR A 1 129 ? -2.602 3.267 -26.757 1.00 48.59 129 TYR A CA 1
ATOM 1045 C C . TYR A 1 129 ? -1.769 2.043 -27.192 1.00 48.59 129 TYR A C 1
ATOM 1047 O O . TYR A 1 129 ? -0.653 1.840 -26.711 1.00 48.59 129 TYR A O 1
ATOM 1055 N N . MET A 1 130 ? -2.215 1.273 -28.196 1.00 51.53 130 MET A N 1
ATOM 1056 C CA . MET A 1 130 ? -1.366 0.253 -28.847 1.00 51.53 130 MET A CA 1
ATOM 1057 C C . MET A 1 130 ? -0.120 0.825 -29.562 1.00 51.53 130 MET A C 1
ATOM 1059 O O . MET A 1 130 ? 0.668 0.061 -30.107 1.00 51.53 130 MET A O 1
ATOM 1063 N N . ARG A 1 131 ? 0.124 2.143 -29.509 1.00 50.25 131 ARG A N 1
ATOM 1064 C CA . ARG A 1 131 ? 1.227 2.849 -30.188 1.00 50.25 131 ARG A CA 1
ATOM 1065 C C . ARG A 1 131 ? 2.657 2.421 -29.808 1.00 50.25 131 ARG A C 1
ATOM 1067 O O . ARG A 1 131 ? 3.578 2.932 -30.415 1.00 50.25 131 ARG A O 1
ATOM 1074 N N . ASN A 1 132 ? 2.847 1.469 -28.892 1.00 56.62 132 ASN A N 1
ATOM 1075 C CA . ASN A 1 132 ? 4.162 0.995 -28.428 1.00 56.62 132 ASN A CA 1
ATOM 1076 C C . ASN A 1 132 ? 4.187 -0.532 -28.193 1.00 56.62 132 ASN A C 1
ATOM 1078 O O . ASN A 1 132 ? 4.708 -0.994 -27.179 1.00 56.62 132 ASN A O 1
ATOM 1082 N N . ALA A 1 133 ? 3.508 -1.330 -29.027 1.00 65.44 133 ALA A N 1
ATOM 1083 C CA . ALA A 1 133 ? 3.645 -2.789 -28.960 1.00 65.44 133 ALA A CA 1
ATOM 1084 C C . ALA A 1 133 ? 5.103 -3.187 -29.242 1.00 65.44 133 ALA A C 1
ATOM 1086 O O . ALA A 1 133 ? 5.716 -2.669 -30.171 1.00 65.44 133 ALA A O 1
ATOM 1087 N N . MET A 1 134 ? 5.656 -4.066 -28.409 1.00 69.31 134 MET A N 1
ATOM 1088 C CA . MET A 1 134 ? 7.026 -4.557 -28.544 1.00 69.31 134 MET A CA 1
ATOM 1089 C C . MET A 1 134 ? 7.019 -6.014 -29.009 1.00 69.31 134 MET A C 1
ATOM 1091 O O . MET A 1 134 ? 6.012 -6.718 -28.900 1.00 69.31 134 MET A O 1
ATOM 1095 N N . GLY A 1 135 ? 8.167 -6.471 -29.498 1.00 77.56 135 GLY A N 1
ATOM 1096 C CA . GLY A 1 135 ? 8.333 -7.835 -29.976 1.00 77.56 135 GLY A CA 1
ATOM 1097 C C . GLY A 1 135 ? 8.111 -7.990 -31.478 1.00 77.56 135 GLY A C 1
ATOM 1098 O O . GLY A 1 135 ? 8.070 -7.017 -32.229 1.00 77.56 135 GLY A O 1
ATOM 1099 N N . SER A 1 136 ? 8.035 -9.239 -31.928 1.00 80.44 136 SER A N 1
ATOM 1100 C CA . SER A 1 136 ? 7.946 -9.577 -33.345 1.00 80.44 136 SER A CA 1
ATOM 1101 C C . SER A 1 136 ? 6.582 -9.208 -33.935 1.00 80.44 136 SER A C 1
ATOM 1103 O O . SER A 1 136 ? 5.541 -9.616 -33.425 1.00 80.44 136 SER A O 1
ATOM 1105 N N . TYR A 1 137 ? 6.604 -8.455 -35.036 1.00 81.19 137 TYR A N 1
ATOM 1106 C CA . TYR A 1 137 ? 5.440 -8.119 -35.853 1.00 81.19 137 TYR A CA 1
ATOM 1107 C C . TYR A 1 137 ? 5.858 -7.996 -37.332 1.00 81.19 137 TYR A C 1
ATOM 1109 O O . TYR A 1 137 ? 6.942 -7.477 -37.602 1.00 81.19 137 TYR A O 1
ATOM 1117 N N . PRO A 1 138 ? 5.030 -8.431 -38.303 1.00 86.94 138 PRO A N 1
ATOM 1118 C CA . PRO A 1 138 ? 3.769 -9.161 -38.128 1.00 86.94 138 PRO A CA 1
ATOM 1119 C C . PRO A 1 138 ? 3.976 -10.655 -37.846 1.00 86.94 138 PRO A C 1
ATOM 1121 O O . PRO A 1 138 ? 3.026 -11.353 -37.501 1.00 86.94 138 PRO A O 1
ATOM 1124 N N . TYR A 1 139 ? 5.204 -11.152 -37.996 1.00 87.25 139 TYR A N 1
ATOM 1125 C CA . TYR A 1 139 ? 5.494 -12.576 -37.921 1.00 87.25 139 TYR A CA 1
ATOM 1126 C C . TYR A 1 139 ? 6.003 -12.976 -36.525 1.00 87.25 139 TYR A C 1
ATOM 1128 O O . TYR A 1 139 ? 6.871 -12.283 -35.995 1.00 87.25 139 TYR A O 1
ATOM 1136 N N . PRO A 1 140 ? 5.501 -14.075 -35.929 1.00 89.00 140 PRO A N 1
ATOM 1137 C CA . PRO A 1 140 ? 6.020 -14.656 -34.680 1.00 89.00 140 PRO A CA 1
ATOM 1138 C C . PRO A 1 140 ? 7.514 -15.047 -34.798 1.00 89.00 140 PRO A C 1
ATOM 1140 O O . PRO A 1 140 ? 8.023 -15.107 -35.920 1.00 89.00 140 PRO A O 1
ATOM 1143 N N . PRO A 1 141 ? 8.246 -15.316 -33.687 1.00 88.50 141 PRO A N 1
ATOM 1144 C CA . PRO A 1 141 ? 7.741 -15.864 -32.415 1.00 88.50 141 PRO A CA 1
ATOM 1145 C C . PRO A 1 141 ? 7.821 -14.979 -31.162 1.00 88.50 141 PRO A C 1
ATOM 1147 O O . PRO A 1 141 ? 7.277 -15.377 -30.137 1.00 88.50 141 PRO A O 1
ATOM 1150 N N . ASN A 1 142 ? 8.445 -13.798 -31.192 1.00 85.50 142 ASN A N 1
ATOM 1151 C CA . ASN A 1 142 ? 8.777 -13.072 -29.956 1.00 85.50 142 ASN A CA 1
ATOM 1152 C C . ASN A 1 142 ? 7.838 -11.894 -29.674 1.00 85.50 142 ASN A C 1
ATOM 1154 O O . ASN A 1 142 ? 8.299 -10.760 -29.569 1.00 85.50 142 ASN A O 1
ATOM 1158 N N . LEU A 1 143 ? 6.526 -12.126 -29.584 1.00 84.06 143 LEU A N 1
ATOM 1159 C CA . LEU A 1 143 ? 5.576 -11.081 -29.175 1.00 84.06 143 LEU A CA 1
ATOM 1160 C C . LEU A 1 143 ? 5.805 -10.700 -27.703 1.00 84.06 143 LEU A C 1
ATOM 1162 O O . LEU A 1 143 ? 6.012 -11.573 -26.862 1.00 84.06 143 LEU A O 1
ATOM 1166 N N . TRP A 1 144 ? 5.724 -9.408 -27.377 1.00 80.62 144 TRP A N 1
ATOM 1167 C CA . TRP A 1 144 ? 5.842 -8.936 -25.997 1.00 80.62 144 TRP A CA 1
ATOM 1168 C C . TRP A 1 144 ? 4.470 -8.683 -25.368 1.00 80.62 144 TRP A C 1
ATOM 1170 O O . TRP A 1 144 ? 3.657 -7.924 -25.903 1.00 80.62 144 TRP A O 1
ATOM 1180 N N . ILE A 1 145 ? 4.229 -9.264 -24.190 1.00 81.25 145 ILE A N 1
ATOM 1181 C CA . ILE A 1 145 ? 3.012 -9.015 -23.410 1.00 81.25 145 ILE A CA 1
ATOM 1182 C C . ILE A 1 145 ? 3.198 -7.727 -22.611 1.00 81.25 145 ILE A C 1
ATOM 1184 O O . ILE A 1 145 ? 4.081 -7.616 -21.762 1.00 81.25 145 ILE A O 1
ATOM 1188 N N . LYS A 1 146 ? 2.355 -6.731 -22.881 1.00 76.06 146 LYS A N 1
ATOM 1189 C CA . LYS A 1 146 ? 2.377 -5.479 -22.128 1.00 76.06 146 LYS A CA 1
ATOM 1190 C C . LYS A 1 146 ? 1.698 -5.634 -20.767 1.00 76.06 146 LYS A C 1
ATOM 1192 O O . LYS A 1 146 ? 0.519 -5.972 -20.695 1.00 76.06 146 LYS A O 1
ATOM 1197 N N . GLN A 1 147 ? 2.415 -5.258 -19.714 1.00 80.75 147 GLN A N 1
ATOM 1198 C CA . GLN A 1 147 ? 1.884 -5.171 -18.354 1.00 80.75 147 GLN A CA 1
ATOM 1199 C C . GLN A 1 147 ? 1.263 -3.783 -18.120 1.00 80.75 147 GLN A C 1
ATOM 1201 O O . GLN A 1 147 ? 1.887 -2.876 -17.577 1.00 80.75 147 GLN A O 1
ATOM 1206 N N . GLU A 1 148 ? 0.023 -3.583 -18.575 1.00 79.31 148 GLU A N 1
ATOM 1207 C CA . GLU A 1 148 ? -0.702 -2.301 -18.440 1.00 79.31 148 GLU A CA 1
ATOM 1208 C C . GLU A 1 148 ? -1.581 -2.233 -17.176 1.00 79.31 148 GLU A C 1
ATOM 1210 O O . GLU A 1 148 ? -2.630 -1.584 -17.141 1.00 79.31 148 GLU A O 1
ATOM 1215 N N . PHE A 1 149 ? -1.145 -2.894 -16.108 1.00 89.25 149 PHE A N 1
ATOM 1216 C CA . PHE A 1 149 ? -1.842 -2.930 -14.829 1.00 89.25 149 PHE A CA 1
ATOM 1217 C C . PHE A 1 149 ? -0.858 -2.881 -13.666 1.00 89.25 149 PHE A C 1
ATOM 1219 O O . PHE A 1 149 ? 0.281 -3.325 -13.796 1.00 89.25 149 PHE A O 1
ATOM 1226 N N . ASP A 1 150 ? -1.354 -2.404 -12.531 1.00 93.31 150 ASP A N 1
ATOM 1227 C CA . ASP A 1 150 ? -0.689 -2.535 -11.239 1.00 93.31 150 ASP A CA 1
ATOM 1228 C C . ASP A 1 150 ? -1.508 -3.509 -10.381 1.00 93.31 150 ASP A C 1
ATOM 1230 O O . ASP A 1 150 ? -2.703 -3.727 -10.615 1.00 93.31 150 ASP A O 1
ATOM 1234 N N . SER A 1 151 ? -0.875 -4.136 -9.396 1.00 96.56 151 SER A N 1
ATOM 1235 C CA . SER A 1 151 ? -1.544 -5.034 -8.456 1.00 96.56 151 SER A CA 1
ATOM 1236 C C . SER A 1 151 ? -1.780 -4.330 -7.129 1.00 96.56 151 SER A C 1
ATOM 1238 O O . SER A 1 151 ? -0.878 -3.707 -6.579 1.00 96.56 151 SER A O 1
ATOM 1240 N N . ILE A 1 152 ? -2.976 -4.490 -6.573 1.00 98.38 152 ILE A N 1
ATOM 1241 C CA . ILE A 1 152 ? -3.266 -4.172 -5.175 1.00 98.38 152 ILE A CA 1
ATOM 1242 C C . ILE A 1 152 ? -3.190 -5.491 -4.414 1.00 98.38 152 ILE A C 1
ATOM 1244 O O . ILE A 1 152 ? -4.121 -6.298 -4.464 1.00 98.38 152 ILE A O 1
ATOM 1248 N N . LEU A 1 153 ? -2.055 -5.745 -3.775 1.00 98.75 153 LEU A N 1
ATOM 1249 C CA . LEU A 1 153 ? -1.820 -6.948 -2.982 1.00 98.75 153 LEU A CA 1
ATOM 1250 C C . LEU A 1 153 ? -2.512 -6.795 -1.628 1.00 98.75 153 LEU A C 1
ATOM 1252 O O . LEU A 1 153 ? -2.342 -5.766 -0.977 1.00 98.75 153 LEU A O 1
ATOM 1256 N N . ILE A 1 154 ? -3.285 -7.800 -1.211 1.00 98.81 154 ILE A N 1
ATOM 1257 C CA . ILE A 1 154 ? -4.089 -7.747 0.013 1.00 98.81 154 ILE A CA 1
ATOM 1258 C C . ILE A 1 154 ? -3.565 -8.772 1.012 1.00 98.81 154 ILE A C 1
ATOM 1260 O O . ILE A 1 154 ? -3.544 -9.977 0.748 1.00 98.81 154 ILE A O 1
ATOM 1264 N N . TYR A 1 155 ? -3.210 -8.283 2.194 1.00 98.88 155 TYR A N 1
ATOM 1265 C CA . TYR A 1 155 ? -2.679 -9.071 3.295 1.00 98.88 155 TYR A CA 1
ATOM 1266 C C . TYR A 1 155 ? -3.531 -8.914 4.551 1.00 98.88 155 TYR A C 1
ATOM 1268 O O . TYR A 1 155 ? -4.208 -7.900 4.738 1.00 98.88 155 TYR A O 1
ATOM 1276 N N . ARG A 1 156 ? -3.462 -9.904 5.442 1.00 98.81 156 ARG A N 1
ATOM 1277 C CA . ARG A 1 156 ? -4.055 -9.871 6.784 1.00 98.81 156 ARG A CA 1
ATOM 1278 C C . ARG A 1 156 ? -3.024 -10.256 7.841 1.00 98.81 156 ARG A C 1
ATOM 1280 O O . ARG A 1 156 ? -2.356 -11.276 7.675 1.00 98.81 156 ARG A O 1
ATOM 1287 N N . LYS A 1 157 ? -2.934 -9.495 8.936 1.00 98.75 157 LYS A N 1
ATOM 1288 C CA . LYS A 1 157 ? -2.215 -9.933 10.146 1.00 98.75 157 LYS A CA 1
ATOM 1289 C C . LYS A 1 157 ? -3.045 -11.029 10.830 1.00 98.75 157 LYS A C 1
ATOM 1291 O O . LYS A 1 157 ? -4.241 -10.808 11.037 1.00 98.75 157 LYS A O 1
ATOM 1296 N N . PRO A 1 158 ? -2.490 -12.214 11.140 1.00 98.69 158 PRO A N 1
ATOM 1297 C CA . PRO A 1 158 ? -3.214 -13.244 11.880 1.00 98.69 158 PRO A CA 1
ATOM 1298 C C . PRO A 1 158 ? -3.786 -12.723 13.205 1.00 98.69 158 PRO A C 1
ATOM 1300 O O . PRO A 1 158 ? -3.240 -11.804 13.808 1.00 98.69 158 PRO A O 1
ATOM 1303 N N . GLY A 1 159 ? -4.883 -13.329 13.656 1.00 97.50 159 GLY A N 1
ATOM 1304 C CA . GLY A 1 159 ? -5.557 -12.976 14.906 1.00 97.50 159 GLY A CA 1
ATOM 1305 C C . GLY A 1 159 ? -6.976 -12.448 14.705 1.00 97.50 159 GLY A C 1
ATOM 1306 O O . GLY A 1 159 ? -7.484 -12.371 13.582 1.00 97.50 159 GLY A O 1
ATOM 1307 N N . GLN A 1 160 ? -7.629 -12.146 15.824 1.00 94.56 160 GLN A N 1
ATOM 1308 C CA . GLN A 1 160 ? -9.014 -11.696 15.866 1.00 94.56 160 GLN A CA 1
ATOM 1309 C C . GLN A 1 160 ? -9.044 -10.166 15.952 1.00 94.56 160 GLN A C 1
ATOM 1311 O O . GLN A 1 160 ? -8.436 -9.619 16.869 1.00 94.56 160 GLN A O 1
ATOM 1316 N N . PRO A 1 161 ? -9.751 -9.471 15.047 1.00 93.50 161 PRO A N 1
ATOM 1317 C CA . PRO A 1 161 ? -9.866 -8.027 15.143 1.00 93.50 161 PRO A CA 1
ATOM 1318 C C . PRO A 1 161 ? -10.814 -7.649 16.280 1.00 93.50 161 PRO A C 1
ATOM 1320 O O . PRO A 1 161 ? -11.920 -8.193 16.371 1.00 93.50 161 PRO A O 1
ATOM 1323 N N . ASP A 1 162 ? -10.405 -6.680 17.097 1.00 92.38 162 ASP A N 1
ATOM 1324 C CA . ASP A 1 162 ? -11.315 -5.994 18.008 1.00 92.38 162 ASP A CA 1
ATOM 1325 C C . ASP A 1 162 ? -12.185 -5.040 17.183 1.00 92.38 162 ASP A C 1
ATOM 1327 O O . ASP A 1 162 ? -11.714 -4.059 16.596 1.00 92.38 162 ASP A O 1
ATOM 1331 N N . LEU A 1 163 ? -13.450 -5.416 17.018 1.00 93.94 163 LEU A N 1
ATOM 1332 C CA . LEU A 1 163 ? -14.421 -4.677 16.231 1.00 93.94 163 LEU A CA 1
ATOM 1333 C C . LEU A 1 163 ? -15.694 -4.496 17.049 1.00 93.94 163 LEU A C 1
ATOM 1335 O O . LEU A 1 163 ? -16.200 -5.475 17.607 1.00 93.94 163 LEU A O 1
ATOM 1339 N N . PRO A 1 164 ? -16.313 -3.306 17.001 1.00 93.75 164 PRO A N 1
ATOM 1340 C CA . PRO A 1 164 ? -17.615 -3.122 17.612 1.00 93.75 164 PRO A CA 1
ATOM 1341 C C . PRO A 1 164 ? -18.662 -4.045 16.954 1.00 93.75 164 PRO A C 1
ATOM 1343 O O . PRO A 1 164 ? -18.518 -4.429 15.774 1.00 93.75 164 PRO A O 1
ATOM 1346 N N . PRO A 1 165 ? -19.738 -4.400 17.680 1.00 93.44 165 PRO A N 1
ATOM 1347 C CA . PRO A 1 165 ? -20.869 -5.138 17.127 1.00 93.44 165 PRO A CA 1
ATOM 1348 C C . PRO A 1 165 ? -21.414 -4.479 15.857 1.00 93.44 165 PRO A C 1
ATOM 1350 O O . PRO A 1 165 ? -21.359 -3.264 15.698 1.00 93.44 165 PRO A O 1
ATOM 1353 N N . MET A 1 166 ? -21.986 -5.266 14.941 1.00 91.94 166 MET A N 1
ATOM 1354 C CA . MET A 1 166 ? -22.430 -4.753 13.634 1.00 91.94 166 MET A CA 1
ATOM 1355 C C . MET A 1 166 ? -23.432 -3.592 13.745 1.00 91.94 166 MET A C 1
ATOM 1357 O O . MET A 1 166 ? -23.349 -2.640 12.974 1.00 91.94 166 MET A O 1
ATOM 1361 N N . LYS A 1 167 ? -24.327 -3.648 14.739 1.00 90.19 167 LYS A N 1
ATOM 1362 C CA . LYS A 1 167 ? -25.306 -2.592 15.046 1.00 90.19 167 LYS A CA 1
ATOM 1363 C C . LYS A 1 167 ? -24.672 -1.243 15.411 1.00 90.19 167 LYS A C 1
ATOM 1365 O O . LYS A 1 167 ? -25.328 -0.225 15.259 1.00 90.19 167 LYS A O 1
ATOM 1370 N N . ASP A 1 168 ? -23.416 -1.240 15.857 1.00 90.94 168 ASP A N 1
ATOM 1371 C CA . ASP A 1 168 ? -22.691 -0.050 16.312 1.00 90.94 168 ASP A CA 1
ATOM 1372 C C . ASP A 1 168 ? -21.752 0.493 15.214 1.00 90.94 168 ASP A C 1
ATOM 1374 O O . ASP A 1 168 ? -21.031 1.464 15.420 1.00 90.94 168 ASP A O 1
ATOM 1378 N N . ARG A 1 169 ? -21.769 -0.106 14.011 1.00 93.00 169 ARG A N 1
ATOM 1379 C CA . ARG A 1 169 ? -20.972 0.330 12.846 1.00 93.00 169 ARG A CA 1
ATOM 1380 C C . ARG A 1 169 ? -21.705 1.320 11.940 1.00 93.00 169 ARG A C 1
ATOM 1382 O O . ARG A 1 169 ? -21.243 1.564 10.823 1.00 93.00 169 ARG A O 1
ATOM 1389 N N . VAL A 1 170 ? -22.828 1.871 12.402 1.00 90.12 170 VAL A N 1
ATOM 1390 C CA . VAL A 1 170 ? -23.668 2.820 11.653 1.00 90.12 170 VAL A CA 1
ATOM 1391 C C . VAL A 1 170 ? -22.822 3.960 11.079 1.00 90.12 170 VAL A C 1
ATOM 1393 O O . VAL A 1 170 ? -21.907 4.472 11.726 1.00 90.12 170 VAL A O 1
ATOM 1396 N N . GLY A 1 171 ? -23.106 4.349 9.839 1.00 90.75 171 GLY A N 1
ATOM 1397 C CA . GLY A 1 171 ? -22.352 5.356 9.094 1.00 90.75 171 GLY A CA 1
ATOM 1398 C C . GLY A 1 171 ? -21.185 4.801 8.269 1.00 90.75 171 GLY A C 1
ATOM 1399 O O . GLY A 1 171 ? -20.497 5.592 7.619 1.00 90.75 171 GLY A O 1
ATOM 1400 N N . ASN A 1 172 ? -20.941 3.485 8.294 1.00 94.62 172 ASN A N 1
ATOM 1401 C CA . ASN A 1 172 ? -19.966 2.783 7.444 1.00 94.62 172 ASN A CA 1
ATOM 1402 C C . ASN A 1 172 ? -20.622 1.982 6.311 1.00 94.62 172 ASN A C 1
ATOM 1404 O O . ASN A 1 172 ? -19.985 1.120 5.706 1.00 94.62 172 ASN A O 1
ATOM 1408 N N . GLU A 1 173 ? -21.900 2.222 6.038 1.00 94.88 173 GLU A N 1
ATOM 1409 C CA . GLU A 1 173 ? -22.648 1.491 5.029 1.00 94.88 173 GLU A CA 1
ATOM 1410 C C . GLU A 1 173 ? -22.056 1.735 3.638 1.00 94.88 173 GLU A C 1
ATOM 1412 O O . GLU A 1 173 ? -21.760 2.863 3.236 1.00 94.88 173 GLU A O 1
ATOM 1417 N N . ILE A 1 174 ? -21.922 0.655 2.873 1.00 95.75 174 ILE A N 1
ATOM 1418 C CA . ILE A 1 174 ? -21.565 0.710 1.460 1.00 95.75 174 ILE A CA 1
ATOM 1419 C C . ILE A 1 174 ? -22.832 0.352 0.679 1.00 95.75 174 ILE A C 1
ATOM 1421 O O . ILE A 1 174 ? -23.339 -0.764 0.832 1.00 95.75 174 ILE A O 1
ATOM 1425 N N . PRO A 1 175 ? -23.377 1.266 -0.146 1.00 96.12 175 PRO A N 1
ATOM 1426 C CA . PRO A 1 175 ? -24.496 0.962 -1.025 1.00 96.12 175 PRO A CA 1
ATOM 1427 C C . PRO A 1 175 ? -24.240 -0.310 -1.838 1.00 96.12 175 PRO A C 1
ATOM 1429 O O . PRO A 1 175 ? -23.148 -0.508 -2.362 1.00 96.12 175 PRO A O 1
ATOM 1432 N N . LYS A 1 176 ? -25.262 -1.158 -2.003 1.00 96.44 176 LYS A N 1
ATOM 1433 C CA . LYS A 1 176 ? -25.124 -2.482 -2.642 1.00 96.44 176 LYS A CA 1
ATOM 1434 C C . LYS A 1 176 ? -24.436 -2.431 -4.014 1.00 96.44 176 LYS A C 1
ATOM 1436 O O . LYS A 1 176 ? -23.615 -3.290 -4.316 1.00 96.44 176 LYS A O 1
ATOM 1441 N N . LYS A 1 177 ? -24.752 -1.416 -4.828 1.00 96.38 177 LYS A N 1
ATOM 1442 C CA . LYS A 1 177 ? -24.110 -1.185 -6.132 1.00 96.38 177 LYS A CA 1
ATOM 1443 C C . LYS A 1 177 ? -22.602 -0.958 -5.986 1.00 96.38 177 LYS A C 1
ATOM 1445 O O . LYS A 1 177 ? -21.820 -1.628 -6.646 1.00 96.38 177 LYS A O 1
ATOM 1450 N N . GLU A 1 178 ? -22.213 -0.056 -5.090 1.00 95.62 178 GLU A N 1
ATOM 1451 C CA . GLU A 1 178 ? -20.810 0.259 -4.819 1.00 95.62 178 GLU A CA 1
ATOM 1452 C C . GLU A 1 178 ? -20.070 -0.957 -4.239 1.00 95.62 178 GLU A C 1
ATOM 1454 O O . GLU A 1 178 ? -18.954 -1.254 -4.654 1.00 95.62 178 GLU A O 1
ATOM 1459 N N . TRP A 1 179 ? -20.717 -1.727 -3.358 1.00 96.12 179 TRP A N 1
ATOM 1460 C CA . TRP A 1 179 ? -20.159 -2.975 -2.836 1.00 96.12 179 TRP A CA 1
ATOM 1461 C C . TRP A 1 179 ? -19.845 -3.970 -3.959 1.00 96.12 179 TRP A C 1
ATOM 1463 O O . TRP A 1 179 ? -18.733 -4.492 -4.013 1.00 96.12 179 TRP A O 1
ATOM 1473 N N . PHE A 1 180 ? -20.776 -4.185 -4.898 1.00 96.56 180 PHE A N 1
ATOM 1474 C CA . PHE A 1 180 ? -20.541 -5.063 -6.047 1.00 96.56 180 PHE A CA 1
ATOM 1475 C C . PHE A 1 180 ? -19.376 -4.598 -6.922 1.00 96.56 180 PHE A C 1
ATOM 1477 O O . PHE A 1 180 ? -18.622 -5.441 -7.400 1.00 96.56 180 PHE A O 1
ATOM 1484 N N . GLU A 1 181 ? -19.217 -3.289 -7.129 1.00 94.81 181 GLU A N 1
ATOM 1485 C CA . GLU A 1 181 ? -18.101 -2.715 -7.890 1.00 94.81 181 GLU A CA 1
ATOM 1486 C C . GLU A 1 181 ? -16.756 -2.876 -7.162 1.00 94.81 181 GLU A C 1
ATOM 1488 O O . GLU A 1 181 ? -15.733 -3.116 -7.803 1.00 94.81 181 GLU A O 1
ATOM 1493 N N . MET A 1 182 ? -16.747 -2.767 -5.831 1.00 95.56 182 MET A N 1
ATOM 1494 C CA . MET A 1 182 ? -15.548 -2.901 -4.997 1.00 95.56 182 MET A CA 1
ATOM 1495 C C . MET A 1 182 ? -15.046 -4.342 -4.892 1.00 95.56 182 MET A C 1
ATOM 1497 O O . MET A 1 182 ? -13.839 -4.562 -4.872 1.00 95.56 182 MET A O 1
ATOM 1501 N N . VAL A 1 183 ? -15.935 -5.338 -4.854 1.00 95.62 183 VAL A N 1
ATOM 1502 C CA . VAL A 1 183 ? -15.526 -6.753 -4.738 1.00 95.62 183 VAL A CA 1
ATOM 1503 C C . VAL A 1 183 ? -15.055 -7.368 -6.061 1.00 95.62 183 VAL A C 1
ATOM 1505 O O . VAL A 1 183 ? -14.670 -8.536 -6.086 1.00 95.62 183 VAL A O 1
ATOM 1508 N N . GLN A 1 184 ? -15.072 -6.612 -7.166 1.00 96.38 184 GLN A N 1
ATOM 1509 C CA . GLN A 1 184 ? -14.551 -7.100 -8.443 1.00 96.38 184 GLN A CA 1
ATOM 1510 C C . GLN A 1 184 ? -13.026 -7.270 -8.393 1.00 96.38 184 GLN A C 1
ATOM 1512 O O . GLN A 1 184 ? -12.331 -6.395 -7.875 1.00 96.38 184 GLN A O 1
ATOM 1517 N N . PRO A 1 185 ? -12.476 -8.334 -9.004 1.00 95.69 185 PRO A N 1
ATOM 1518 C CA . PRO A 1 185 ? -11.034 -8.580 -9.018 1.00 95.69 185 PRO A CA 1
ATOM 1519 C C . PRO A 1 185 ? -10.272 -7.656 -9.977 1.00 95.69 185 PRO A C 1
ATOM 1521 O O . PRO A 1 185 ? -9.047 -7.601 -9.923 1.00 95.69 185 PRO A O 1
ATOM 1524 N N . ILE A 1 186 ? -10.970 -6.951 -10.873 1.00 95.69 186 ILE A N 1
ATOM 1525 C CA . ILE A 1 186 ? -10.373 -6.029 -11.843 1.00 95.69 186 ILE A CA 1
ATOM 1526 C C . ILE A 1 186 ? -11.024 -4.663 -11.677 1.00 95.69 186 ILE A C 1
ATOM 1528 O O . ILE A 1 186 ? -12.225 -4.509 -11.902 1.00 95.69 186 ILE A O 1
ATOM 1532 N N . TRP A 1 187 ? -10.224 -3.662 -11.328 1.00 95.00 187 TRP A N 1
ATOM 1533 C CA . TRP A 1 187 ? -10.662 -2.276 -11.218 1.00 95.00 187 TRP A CA 1
ATOM 1534 C C . TRP A 1 187 ? -10.141 -1.480 -12.406 1.00 95.00 187 TRP A C 1
ATOM 1536 O O . TRP A 1 187 ? -8.939 -1.428 -12.652 1.00 95.00 187 TRP A O 1
ATOM 1546 N N . ARG A 1 188 ? -11.051 -0.854 -13.154 1.00 92.19 188 ARG A N 1
ATOM 1547 C CA . ARG A 1 188 ? -10.716 0.018 -14.285 1.00 92.19 188 ARG A CA 1
ATOM 1548 C C . ARG A 1 188 ? -10.821 1.462 -13.829 1.00 92.19 188 ARG A C 1
ATOM 1550 O O . ARG A 1 188 ? -11.909 2.027 -13.830 1.00 92.19 188 ARG A O 1
ATOM 1557 N N . ILE A 1 189 ? -9.699 2.020 -13.396 1.00 90.00 189 ILE A N 1
ATOM 1558 C CA . ILE A 1 189 ? -9.620 3.375 -12.844 1.00 90.00 189 ILE A CA 1
ATOM 1559 C C . ILE A 1 189 ? -8.505 4.096 -13.592 1.00 90.00 189 ILE A C 1
ATOM 1561 O O . ILE A 1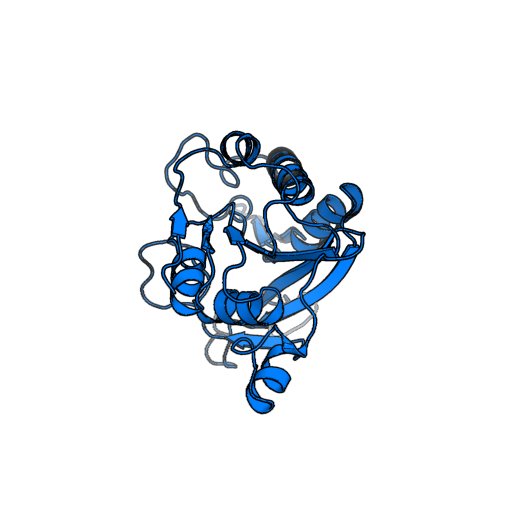 189 ? -7.399 3.571 -13.719 1.00 90.00 189 ILE A O 1
ATOM 1565 N N . LEU A 1 190 ? -8.794 5.283 -14.117 1.00 86.56 190 LEU A N 1
ATOM 1566 C CA . LEU A 1 190 ? -7.788 6.058 -14.832 1.00 86.56 190 LEU A CA 1
ATOM 1567 C C . LEU A 1 190 ? -6.757 6.642 -13.853 1.00 86.56 190 LEU A C 1
ATOM 1569 O O . LEU A 1 190 ? -7.129 7.064 -12.755 1.00 86.56 190 LEU A O 1
ATOM 1573 N N . PRO A 1 191 ? -5.473 6.711 -14.242 1.00 81.44 191 PRO A N 1
ATOM 1574 C CA . PRO A 1 191 ? -4.473 7.453 -13.487 1.00 81.44 191 PRO A CA 1
ATOM 1575 C C . PRO A 1 191 ? -4.871 8.922 -13.317 1.00 81.44 191 PRO A C 1
ATOM 1577 O O . PRO A 1 191 ? -5.586 9.496 -14.142 1.00 81.44 191 PRO A O 1
ATOM 1580 N N . ARG A 1 192 ? -4.368 9.553 -12.256 1.00 76.00 192 ARG A N 1
ATOM 1581 C CA . ARG A 1 192 ? -4.594 10.978 -12.006 1.00 76.00 192 ARG A CA 1
ATOM 1582 C C . ARG A 1 192 ? -3.882 11.824 -13.073 1.00 76.00 192 ARG A C 1
ATOM 1584 O O . ARG A 1 192 ? -2.704 11.611 -13.349 1.00 76.00 192 ARG A O 1
ATOM 1591 N N . SER A 1 193 ? -4.594 12.780 -13.669 1.00 62.72 193 SER A N 1
ATOM 1592 C CA . SER A 1 193 ? -4.032 13.780 -14.588 1.00 62.72 193 SER A CA 1
ATOM 1593 C C . SER A 1 193 ? -3.462 14.981 -13.821 1.00 62.72 193 SER A C 1
ATOM 1595 O O . SER A 1 193 ? -4.029 15.362 -12.799 1.00 62.72 193 SER A O 1
ATOM 1597 N N . ASN A 1 194 ? -2.415 15.627 -14.353 1.00 60.47 194 ASN A N 1
ATOM 1598 C CA . ASN A 1 194 ? -1.783 16.841 -13.801 1.00 60.47 194 ASN A CA 1
ATOM 1599 C C . ASN A 1 194 ? -1.213 16.676 -12.380 1.00 60.47 194 ASN A C 1
ATOM 1601 O O . ASN A 1 194 ? -1.531 17.450 -11.476 1.00 60.47 194 ASN A O 1
ATOM 1605 N N . ASN A 1 195 ? -0.362 15.672 -12.173 1.00 62.03 195 ASN A N 1
ATOM 1606 C CA . ASN A 1 195 ? 0.288 15.486 -10.881 1.00 62.03 195 ASN A CA 1
ATOM 1607 C C . ASN A 1 195 ? 1.514 16.395 -10.722 1.00 62.03 195 ASN A C 1
ATOM 1609 O O . ASN A 1 195 ? 2.399 16.399 -11.573 1.00 62.03 195 ASN A O 1
ATOM 1613 N N . THR A 1 196 ? 1.611 17.089 -9.585 1.00 64.56 196 THR A N 1
ATOM 1614 C CA . THR A 1 196 ? 2.874 17.675 -9.099 1.00 64.56 196 THR A CA 1
ATOM 1615 C C . THR A 1 196 ? 3.838 16.605 -8.578 1.00 64.56 196 THR A C 1
ATOM 1617 O O . THR A 1 196 ? 5.045 16.811 -8.591 1.00 64.56 196 THR A O 1
ATOM 1620 N N . HIS A 1 197 ? 3.315 15.447 -8.151 1.00 67.81 197 HIS A N 1
ATOM 1621 C CA . HIS A 1 197 ? 4.092 14.288 -7.712 1.00 67.81 197 HIS A CA 1
ATOM 1622 C C . HIS A 1 197 ? 4.116 13.194 -8.797 1.00 67.81 197 HIS A C 1
ATOM 1624 O O . HIS A 1 197 ? 3.053 12.724 -9.206 1.00 67.81 197 HIS A O 1
ATOM 1630 N N . PRO A 1 198 ? 5.287 12.709 -9.233 1.00 58.66 198 PRO A N 1
ATOM 1631 C CA . PRO A 1 198 ? 5.412 11.894 -10.446 1.00 58.66 198 PRO A CA 1
ATOM 1632 C C . PRO A 1 198 ? 4.676 10.544 -10.396 1.00 58.66 198 PRO A C 1
ATOM 1634 O O . PRO A 1 198 ? 4.288 10.027 -11.439 1.00 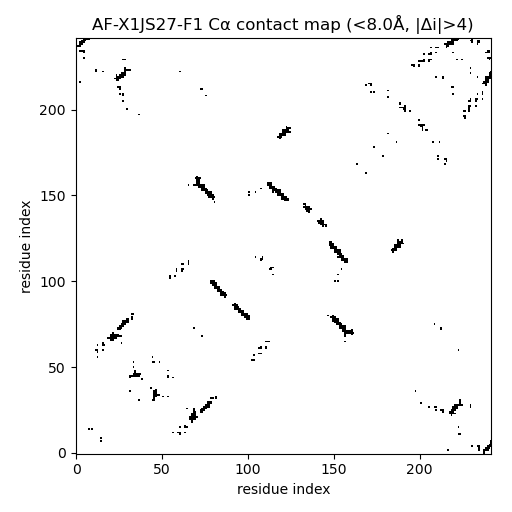58.66 198 PRO A O 1
ATOM 1637 N N . ALA A 1 199 ? 4.442 9.985 -9.204 1.00 65.81 199 ALA A N 1
ATOM 1638 C CA . ALA A 1 199 ? 3.933 8.619 -9.034 1.00 65.81 199 ALA A CA 1
ATOM 1639 C C . ALA A 1 199 ? 2.779 8.500 -8.015 1.00 65.81 199 ALA A C 1
ATOM 1641 O O . ALA A 1 199 ? 2.795 7.633 -7.150 1.00 65.81 199 ALA A O 1
ATOM 1642 N N . ALA A 1 200 ? 1.794 9.404 -8.052 1.00 73.81 200 ALA A N 1
ATOM 1643 C CA . ALA A 1 200 ? 0.619 9.310 -7.176 1.00 73.81 200 ALA A CA 1
ATOM 1644 C C . ALA A 1 200 ? -0.482 8.412 -7.779 1.00 73.81 200 ALA A C 1
ATOM 1646 O O . ALA A 1 200 ? -0.887 8.616 -8.929 1.00 73.81 200 ALA A O 1
ATOM 1647 N N . PHE A 1 201 ? -1.020 7.467 -6.996 1.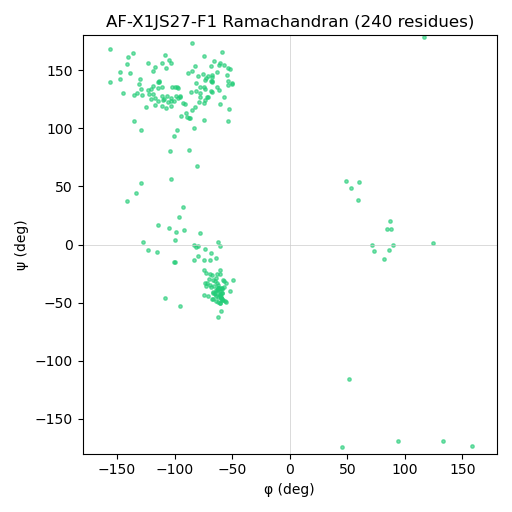00 86.25 201 PHE A N 1
ATOM 1648 C CA . PHE A 1 201 ? -2.242 6.748 -7.375 1.00 86.25 201 PHE A CA 1
ATOM 1649 C C . PHE A 1 201 ? -3.475 7.675 -7.362 1.00 86.25 201 PHE A C 1
ATOM 1651 O O . PHE A 1 201 ? -3.502 8.669 -6.631 1.00 86.25 201 PHE A O 1
ATOM 1658 N N . PRO A 1 202 ? -4.522 7.384 -8.160 1.00 90.94 202 PRO A N 1
ATOM 1659 C CA . PRO A 1 202 ? -5.750 8.173 -8.151 1.00 90.94 202 PRO A CA 1
ATOM 1660 C C . PRO A 1 202 ? -6.501 8.011 -6.825 1.00 90.94 202 PRO A C 1
ATOM 1662 O O . PRO A 1 202 ? -6.567 6.912 -6.279 1.00 90.94 202 PRO A O 1
ATOM 1665 N N . ASN A 1 203 ? -7.136 9.091 -6.353 1.00 93.81 203 ASN A N 1
ATOM 1666 C CA . ASN A 1 203 ? -7.901 9.153 -5.097 1.00 93.81 203 ASN A CA 1
ATOM 1667 C C . ASN A 1 203 ? -8.918 8.013 -4.918 1.00 93.81 203 ASN A C 1
ATOM 1669 O O . ASN A 1 203 ? -9.215 7.604 -3.799 1.00 93.81 203 ASN A O 1
ATOM 1673 N N . GLU A 1 204 ? -9.469 7.498 -6.015 1.00 94.94 204 GLU A N 1
ATOM 1674 C CA . GLU A 1 204 ? -10.457 6.426 -5.974 1.00 94.94 204 GLU A CA 1
ATOM 1675 C C . GLU A 1 204 ? -9.905 5.116 -5.383 1.00 94.94 204 GLU A C 1
ATOM 1677 O O . GLU A 1 204 ? -10.647 4.418 -4.691 1.00 94.94 204 GLU A O 1
ATOM 1682 N N . LEU A 1 205 ? -8.618 4.799 -5.584 1.00 95.38 205 LEU A N 1
ATOM 1683 C CA . LEU A 1 205 ? -8.00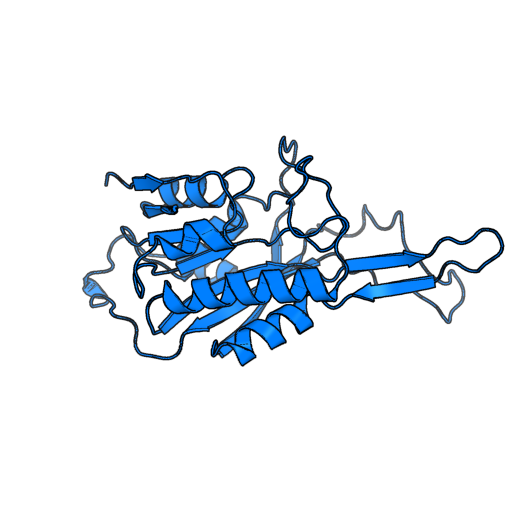7 3.581 -5.036 1.00 95.38 205 LEU A CA 1
ATOM 1684 C C . LEU A 1 205 ? -8.009 3.554 -3.501 1.00 95.38 205 LEU A C 1
ATOM 1686 O O . LEU A 1 205 ? -8.677 2.680 -2.939 1.00 95.38 205 LEU A O 1
ATOM 1690 N N . PRO A 1 206 ? -7.331 4.482 -2.793 1.00 96.94 206 PRO A N 1
ATOM 1691 C CA . PRO A 1 206 ? -7.341 4.485 -1.336 1.00 96.94 206 PRO A CA 1
ATOM 1692 C C . PRO A 1 206 ? -8.756 4.706 -0.799 1.00 96.94 206 PRO A C 1
ATOM 1694 O O . PRO A 1 206 ? -9.119 4.062 0.177 1.00 96.94 206 PRO A O 1
ATOM 1697 N N . ARG A 1 207 ? -9.611 5.509 -1.456 1.00 97.69 207 ARG A N 1
ATOM 1698 C CA . ARG A 1 207 ? -11.011 5.693 -1.036 1.00 97.69 207 ARG A CA 1
ATOM 1699 C C . ARG A 1 207 ? -11.761 4.368 -0.940 1.00 97.69 207 ARG A C 1
ATOM 1701 O O . ARG A 1 207 ? -12.419 4.115 0.070 1.00 97.69 207 ARG A O 1
ATOM 1708 N N . ARG A 1 208 ? -11.680 3.531 -1.982 1.00 97.81 208 ARG A N 1
ATOM 1709 C CA . ARG A 1 208 ? -12.345 2.222 -1.990 1.00 97.81 208 ARG A CA 1
ATOM 1710 C C . ARG A 1 208 ? -11.792 1.333 -0.882 1.00 97.81 208 ARG A C 1
ATOM 1712 O O . ARG A 1 208 ? -12.561 0.803 -0.087 1.00 97.81 208 ARG A O 1
ATOM 1719 N N . LEU A 1 209 ? -10.469 1.235 -0.785 1.00 98.38 209 LEU A N 1
ATOM 1720 C CA . LEU A 1 209 ? -9.803 0.364 0.181 1.00 98.38 209 LEU A CA 1
ATOM 1721 C C . LEU A 1 209 ? -10.066 0.783 1.640 1.00 98.38 209 LEU A C 1
ATOM 1723 O O . LEU A 1 209 ? -10.381 -0.069 2.466 1.00 98.38 209 LEU A O 1
ATOM 1727 N N . ILE A 1 210 ? -10.039 2.086 1.942 1.00 98.62 210 ILE A N 1
ATOM 1728 C CA . ILE A 1 210 ? -10.375 2.633 3.267 1.00 98.62 210 ILE A CA 1
ATOM 1729 C C . ILE A 1 210 ? -11.817 2.273 3.639 1.00 98.62 210 ILE A C 1
ATOM 1731 O O . ILE A 1 210 ? -12.060 1.787 4.739 1.00 98.62 210 ILE A O 1
ATOM 1735 N N . LYS A 1 211 ? -12.783 2.441 2.722 1.00 97.94 211 LYS A N 1
ATOM 1736 C CA . LYS A 1 211 ? -14.180 2.047 2.981 1.00 97.94 211 LYS A CA 1
ATOM 1737 C C . LYS A 1 211 ? -14.334 0.545 3.217 1.00 97.94 211 LYS A C 1
ATOM 1739 O O . LYS A 1 211 ? -15.147 0.144 4.042 1.00 97.94 211 LYS A O 1
ATOM 1744 N N . MET A 1 212 ? -13.582 -0.278 2.487 1.00 97.62 212 MET A N 1
ATOM 1745 C CA . MET A 1 212 ? -13.658 -1.737 2.593 1.00 97.62 212 MET A CA 1
ATOM 1746 C C . MET A 1 212 ? -13.064 -2.271 3.899 1.00 97.62 212 MET A C 1
ATOM 1748 O O . MET A 1 212 ? -13.524 -3.302 4.394 1.00 97.62 212 MET A O 1
ATOM 1752 N N . PHE A 1 213 ? -12.024 -1.621 4.429 1.00 98.06 213 PHE A N 1
ATOM 1753 C CA . PHE A 1 213 ? -11.150 -2.234 5.431 1.00 98.06 213 PHE A CA 1
ATOM 1754 C C . PHE A 1 213 ? -10.947 -1.432 6.720 1.00 98.06 213 PHE A C 1
ATOM 1756 O O . PHE A 1 213 ? -10.257 -1.931 7.606 1.00 98.06 213 PHE A O 1
ATOM 1763 N N . SER A 1 214 ? -11.589 -0.271 6.877 1.00 98.00 214 SER A N 1
ATOM 1764 C CA . SER A 1 214 ? -11.650 0.451 8.153 1.00 98.00 214 SER A CA 1
ATOM 1765 C C . SER A 1 214 ? -13.047 0.983 8.466 1.00 98.00 214 SER A C 1
ATOM 1767 O O . SER A 1 214 ? -13.914 1.082 7.596 1.00 98.00 214 SER A O 1
ATOM 1769 N N . LEU A 1 215 ? -13.267 1.368 9.718 1.00 97.62 215 LEU A N 1
ATOM 1770 C CA . LEU A 1 215 ? -14.455 2.053 10.219 1.00 97.62 215 LEU A CA 1
ATOM 1771 C C . LEU A 1 215 ? -14.168 3.541 10.468 1.00 97.62 215 LEU A C 1
ATOM 1773 O O . LEU A 1 215 ? -13.023 3.968 10.605 1.00 97.62 215 LEU A O 1
ATOM 1777 N N . LYS A 1 216 ? -15.222 4.362 10.505 1.00 97.12 216 LYS A N 1
ATOM 1778 C CA . LYS A 1 216 ? -15.131 5.774 10.906 1.00 97.12 216 LYS A CA 1
ATOM 1779 C C . LYS A 1 216 ? -14.451 5.897 12.269 1.00 97.12 216 LYS A C 1
ATOM 1781 O O . LYS A 1 216 ? -14.755 5.133 13.178 1.00 97.12 216 LYS A O 1
ATOM 1786 N N . GLY A 1 217 ? -13.558 6.873 12.397 1.00 96.62 217 GLY A N 1
ATOM 1787 C CA . GLY A 1 217 ? -12.752 7.113 13.594 1.00 96.62 217 GLY A CA 1
ATOM 1788 C C . GLY A 1 217 ? -11.506 6.231 13.723 1.00 96.62 217 GLY A C 1
ATOM 1789 O O . GLY A 1 217 ? -10.642 6.558 14.532 1.00 96.62 217 GLY A O 1
ATOM 1790 N N . GLU A 1 218 ? -11.367 5.168 12.926 1.00 97.75 218 GLU A N 1
ATOM 1791 C CA . GLU A 1 218 ? -10.168 4.325 12.939 1.00 97.75 218 GLU A CA 1
ATOM 1792 C C . GLU A 1 218 ? -8.973 5.004 12.256 1.00 97.75 218 GLU A C 1
ATOM 1794 O O . GLU A 1 218 ? -9.125 5.961 11.486 1.00 97.75 218 GLU A O 1
ATOM 1799 N N . THR A 1 219 ? -7.778 4.492 12.544 1.00 98.56 219 THR A N 1
ATOM 1800 C CA . THR A 1 219 ? -6.507 4.996 12.024 1.00 98.56 219 THR A CA 1
ATOM 1801 C C . THR A 1 219 ? -6.070 4.212 10.794 1.00 98.56 219 THR A C 1
ATOM 1803 O O . THR A 1 219 ? -5.981 2.981 10.820 1.00 98.56 219 THR A O 1
ATOM 1806 N N . VAL A 1 220 ? -5.763 4.949 9.726 1.00 98.81 220 VAL A N 1
ATOM 1807 C CA . VAL A 1 220 ? -5.172 4.441 8.487 1.00 98.81 220 VAL A CA 1
ATOM 1808 C C . VAL A 1 220 ? -3.740 4.956 8.366 1.00 98.81 220 VAL A C 1
ATOM 1810 O O . VAL A 1 220 ? -3.507 6.141 8.590 1.00 98.81 220 VAL A O 1
ATOM 1813 N N . LEU A 1 221 ? -2.805 4.087 7.994 1.00 98.69 221 LEU A N 1
ATOM 1814 C CA . LEU A 1 221 ? -1.392 4.432 7.817 1.00 98.69 221 LEU A CA 1
ATOM 1815 C C . LEU A 1 221 ? -0.958 4.288 6.352 1.00 98.69 221 LEU A C 1
ATOM 1817 O O . LEU A 1 221 ? -1.304 3.300 5.696 1.00 98.69 221 LEU A O 1
ATOM 1821 N N . ASP A 1 222 ? -0.147 5.239 5.886 1.00 98.38 222 ASP A N 1
ATOM 1822 C CA . ASP A 1 222 ? 0.586 5.170 4.619 1.00 98.38 222 ASP A CA 1
ATOM 1823 C C . ASP A 1 222 ? 2.082 5.489 4.833 1.00 98.38 222 ASP A C 1
ATOM 1825 O O . ASP A 1 222 ? 2.461 6.661 4.887 1.00 98.38 222 ASP A O 1
ATOM 1829 N N . PRO A 1 223 ? 2.970 4.477 4.933 1.00 97.19 223 PRO A N 1
ATOM 1830 C CA . PRO A 1 223 ? 4.402 4.704 5.132 1.00 97.19 223 PRO A CA 1
ATOM 1831 C C . PRO A 1 223 ? 5.105 5.336 3.920 1.00 97.19 223 PRO A C 1
ATOM 1833 O O . PRO A 1 223 ? 6.275 5.690 4.034 1.00 97.19 223 PRO A O 1
ATOM 1836 N N . PHE A 1 224 ? 4.439 5.486 2.771 1.00 95.44 224 PHE A N 1
ATOM 1837 C CA . PHE A 1 224 ? 4.997 6.081 1.552 1.00 95.44 224 PHE A CA 1
ATOM 1838 C C . PHE A 1 224 ? 4.064 7.166 1.004 1.00 95.44 224 PHE A C 1
ATOM 1840 O O . PHE A 1 224 ? 3.672 7.171 -0.162 1.00 95.44 224 PHE A O 1
ATOM 1847 N N . LEU A 1 225 ? 3.719 8.113 1.879 1.00 92.94 225 LEU A N 1
ATOM 1848 C CA . LEU A 1 225 ? 2.621 9.059 1.694 1.00 92.94 225 LEU A CA 1
ATOM 1849 C C . LEU A 1 225 ? 2.667 9.899 0.398 1.00 92.94 225 LEU A C 1
ATOM 1851 O O . LEU A 1 225 ? 1.619 10.274 -0.149 1.00 92.94 225 LEU A O 1
ATOM 1855 N N . GLY A 1 226 ? 3.867 10.244 -0.081 1.00 89.81 226 GLY A N 1
ATOM 1856 C CA . GLY A 1 226 ? 4.076 11.051 -1.285 1.00 89.81 226 GLY A CA 1
ATOM 1857 C C . GLY A 1 226 ? 3.276 12.359 -1.266 1.00 89.81 226 GLY A C 1
ATOM 1858 O O . GLY A 1 226 ? 3.480 13.227 -0.425 1.00 89.81 226 GLY A O 1
ATOM 1859 N N . SER A 1 227 ? 2.328 12.500 -2.198 1.00 89.25 227 SER A N 1
ATOM 1860 C CA . SER A 1 227 ? 1.470 13.695 -2.323 1.00 89.25 227 SER A CA 1
ATOM 1861 C C . SER A 1 227 ? 0.381 13.851 -1.251 1.00 89.25 227 SER A C 1
ATOM 1863 O O . SER A 1 227 ? -0.352 14.838 -1.284 1.00 89.25 227 SER A O 1
ATOM 1865 N N . GLY A 1 228 ? 0.217 12.891 -0.336 1.00 92.31 228 GLY A N 1
ATOM 1866 C CA . GLY A 1 228 ? -0.803 12.979 0.713 1.00 92.31 228 GLY A CA 1
ATOM 1867 C C . GLY A 1 228 ? -2.182 12.433 0.330 1.00 92.31 228 GLY A C 1
ATOM 1868 O O . GLY A 1 228 ? -3.152 12.680 1.046 1.00 92.31 228 GLY A O 1
ATOM 1869 N N . THR A 1 229 ? -2.296 11.698 -0.783 1.00 94.44 229 THR A N 1
ATOM 1870 C CA . THR A 1 229 ? -3.595 11.225 -1.308 1.00 94.44 229 THR A CA 1
ATOM 1871 C C . THR A 1 229 ? -4.337 10.340 -0.293 1.00 94.44 229 THR A C 1
ATOM 1873 O O . THR A 1 229 ? -5.553 10.464 -0.150 1.00 94.44 229 THR A O 1
ATOM 1876 N N . THR A 1 230 ? -3.628 9.494 0.463 1.00 97.19 230 THR A N 1
ATOM 1877 C CA . THR A 1 230 ? -4.242 8.662 1.511 1.00 97.19 230 THR A CA 1
ATOM 1878 C C . THR A 1 230 ? -4.844 9.510 2.634 1.00 97.19 230 THR A C 1
ATOM 1880 O O . THR A 1 230 ? -6.020 9.337 2.948 1.00 97.19 230 THR A O 1
ATOM 1883 N N . LEU A 1 231 ? -4.105 10.488 3.176 1.00 97.12 231 LEU A N 1
ATOM 1884 C CA . LEU A 1 231 ? -4.609 11.389 4.228 1.00 97.12 231 LEU A CA 1
ATOM 1885 C C . LEU A 1 231 ? -5.805 12.230 3.759 1.00 97.12 231 LEU A C 1
ATOM 1887 O O . LEU A 1 231 ? -6.750 12.460 4.520 1.00 97.12 231 LEU A O 1
ATOM 1891 N N . GLU A 1 232 ? -5.791 12.675 2.500 1.00 96.19 232 GLU A N 1
ATOM 1892 C CA . GLU A 1 232 ? -6.916 13.395 1.897 1.00 96.19 232 GLU A CA 1
ATOM 1893 C C . GLU A 1 232 ? -8.201 12.550 1.944 1.00 96.19 232 GLU A C 1
ATOM 1895 O O . GLU A 1 232 ? -9.260 13.030 2.362 1.00 96.19 232 GLU A O 1
ATOM 1900 N N . GLU A 1 233 ? -8.117 11.279 1.549 1.00 97.69 233 GLU A N 1
ATOM 1901 C CA . GLU A 1 233 ? -9.267 10.376 1.551 1.00 97.69 233 GLU A CA 1
ATOM 1902 C C . GLU A 1 233 ? -9.661 9.926 2.963 1.00 97.69 233 GLU A C 1
ATOM 1904 O O . GLU A 1 233 ? -10.857 9.831 3.247 1.00 97.69 233 GLU A O 1
ATOM 1909 N N . CYS A 1 234 ? -8.706 9.762 3.885 1.00 98.31 234 CYS A N 1
ATOM 1910 C CA . CYS A 1 234 ? -8.998 9.545 5.304 1.00 98.31 234 CYS A CA 1
ATOM 1911 C C . CYS A 1 234 ? -9.861 10.675 5.866 1.00 98.31 234 CYS A C 1
ATOM 1913 O O . CYS A 1 234 ? -10.910 10.415 6.456 1.00 98.31 234 CYS A O 1
ATOM 1915 N N . ARG A 1 235 ? -9.485 11.935 5.610 1.00 97.50 235 ARG A N 1
ATOM 1916 C CA . ARG A 1 235 ? -10.262 13.103 6.045 1.00 97.50 235 ARG A CA 1
ATOM 1917 C C . ARG A 1 235 ? -11.680 13.094 5.472 1.00 97.50 235 ARG A C 1
ATOM 1919 O O . ARG A 1 235 ? -12.628 13.317 6.221 1.00 97.50 235 ARG A O 1
ATOM 1926 N N . LYS A 1 236 ? -11.840 12.837 4.168 1.00 97.06 236 LYS A N 1
ATOM 1927 C CA . LYS A 1 236 ? -13.159 12.803 3.500 1.00 97.06 236 LYS A CA 1
ATOM 1928 C C . LYS A 1 236 ? -14.061 11.682 4.015 1.00 97.06 236 LYS A C 1
ATOM 1930 O O . LYS A 1 236 ? -15.280 11.813 3.964 1.00 97.06 236 LYS A O 1
ATOM 1935 N N . LEU A 1 237 ? -13.468 10.584 4.477 1.00 97.19 237 LEU A N 1
ATOM 1936 C CA . LEU A 1 237 ? -14.179 9.405 4.963 1.00 97.19 237 LEU A CA 1
ATOM 1937 C C . LEU A 1 237 ? -14.296 9.363 6.491 1.00 97.19 237 LEU A C 1
ATOM 1939 O O . LEU A 1 237 ? -14.703 8.337 7.023 1.00 97.19 237 LEU A O 1
ATOM 1943 N N . ASP A 1 238 ? -13.971 10.430 7.217 1.00 97.75 238 ASP A N 1
ATOM 1944 C CA . ASP A 1 238 ? -13.988 10.455 8.686 1.00 97.75 238 ASP A CA 1
ATOM 1945 C C . ASP A 1 238 ? -13.054 9.403 9.348 1.00 97.75 238 ASP A C 1
ATOM 1947 O O . ASP A 1 238 ? -13.416 8.795 10.356 1.00 97.75 238 ASP A O 1
ATOM 1951 N N . ARG A 1 239 ? -11.857 9.155 8.797 1.00 98.19 239 ARG A N 1
ATOM 1952 C CA . ARG A 1 239 ? -10.787 8.335 9.410 1.00 98.19 239 ARG A CA 1
ATOM 1953 C C . ARG A 1 239 ? -9.632 9.206 9.894 1.00 98.19 239 ARG A C 1
ATOM 1955 O O . ARG A 1 239 ? -9.364 10.263 9.320 1.00 98.19 239 ARG A O 1
ATOM 1962 N N . ASN A 1 240 ? -8.921 8.751 10.919 1.00 98.50 240 ASN A N 1
ATOM 1963 C CA . ASN A 1 240 ? -7.614 9.307 11.250 1.00 98.50 240 ASN A CA 1
ATOM 1964 C C . ASN A 1 240 ? -6.581 8.801 10.238 1.00 98.50 240 ASN A C 1
ATOM 1966 O O . ASN A 1 240 ? -6.693 7.681 9.742 1.00 98.50 240 ASN A O 1
ATOM 1970 N N . GLY A 1 241 ? -5.594 9.631 9.926 1.00 98.06 241 GLY A N 1
ATOM 1971 C CA . GLY A 1 241 ? -4.528 9.286 8.993 1.00 98.06 241 GLY A CA 1
ATOM 1972 C C . GLY A 1 241 ? -3.154 9.584 9.578 1.00 98.06 241 GLY A C 1
ATOM 1973 O O . GLY A 1 241 ? -2.992 10.590 10.284 1.00 98.06 241 GLY A O 1
ATOM 1974 N N . ILE A 1 242 ? -2.197 8.706 9.287 1.00 97.50 242 ILE A N 1
ATOM 1975 C CA . ILE A 1 242 ? -0.769 8.842 9.597 1.00 97.50 242 ILE A CA 1
ATOM 1976 C C . ILE A 1 242 ? 0.031 8.634 8.313 1.00 97.50 242 ILE A C 1
ATOM 1978 O O . ILE A 1 242 ? -0.279 7.656 7.593 1.00 97.50 242 ILE A O 1
#

pLDDT: mean 89.73, std 12.47, range [47.16, 98.88]

Mean pred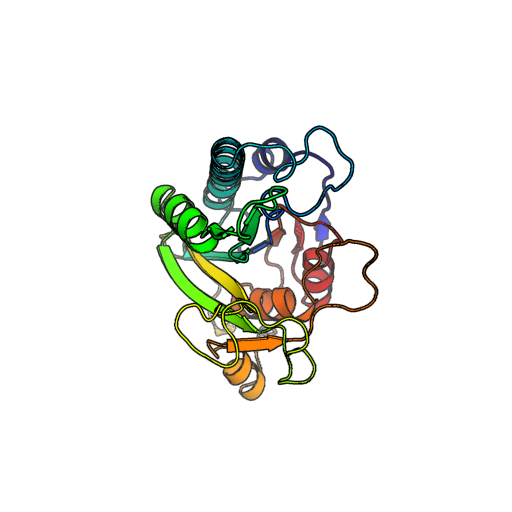icted aligned error: 5.55 Å

Secondary structure (DSSP, 8-state):
----B----S-HHHHGGGSPTT-EEEEEE-PPPTTT---S-TT-TTSS--HHHHHHHHHHHHHHHHHHEEEEEEEEEEE-PEEEEE--TTSPPEEEEE-HHHHHHHHHHHHTPEEEEEEEEE---SGGGGGG--B--SS-S-BPPP--EEEEEEEE-SS------GGG-TT----HHHHHHHT-SEEE-PPPSS-SSTTPPPTHHHHHHHHHH--TT-EEE-TT-TTTHHHHHHHHTT-EE-

Sequence (242 aa):
MITKQTHKIGDSKILMKELKEESVQFIVTSPPYFDIVNYGTADQIGYGQSLQEYLDDMQQIYTECFWVLDPGRRMCIVIADITRTKWSEGERNTGYLIPLTDYTTKICTSIGFQFLGRIIWNRVIAPKYMRNAMGSYPYPPNLWIKQEFDSILIYRKPGQPDLPPMKDRVGNEIPKKEWFEMVQPIWRILPRSNNTHPAAFPNELPRRLIKMFSLKGETVLDPFLGSGTTLEECRKLDRNGI

InterPro domains:
  IPR001091 Restriction/modification DNA-methyltransferase [PR00508] (23-37)
  IPR001091 Restriction/modification DNA-methyltransferase [PR00508] (61-81)
  IPR001091 Restriction/modification DNA-methyltransferase [PR00508] (197-214)
  IPR001091 Restriction/modification DNA-methyltransferase [PR00508] (216-234)
  IPR002941 DNA methylase N-4/N-6 [PF01555] (24-242)
  IPR017985 DNA methylase, N-4 cytosine-specific, conserved site [PS00093] (28-33)
  IPR029063 S-adenosyl-L-methionine-dependent methyltransferase superfamily [G3DSA:3.40.50.150] (8-242)
  IPR029063 S-adenosyl-L-methionine-dependent methyltransferase superfamily [SSF53335] (8-242)

Organism: NCBI:txid412755